Protein AF-A0A956TH37-F1 (afdb_monomer_lite)

Foldseek 3Di:
DPDPDWDWDWDWDWAVDQQTATPWIWIGTDQWTFIWGFDADSNRHGAKIKTQWITHHPFWTAIKIWGDPDPPADIAIETQDTGGDVVPDDDDPDDDDDPPANQDPVQPDDPPQQDDDDWLLSQLSRVLSVFAPPFCVPHVVVQCVLVVNDDDQRFQSSLQVSSCVRPHFPQHRDRDLVSLVVSQVVDPPFWDFLVNCQVPVSVDHFNWWWWFDDDNDIGIFTWHAADPVQKTKTFTDPPVRGTHIDIGHSPDPRTGTTGDTDTPD

Structure (mmCIF, N/CA/C/O backbone):
data_AF-A0A956TH37-F1
#
_entry.id   AF-A0A956TH37-F1
#
loop_
_atom_site.group_PDB
_atom_site.id
_atom_site.type_symbol
_atom_site.label_atom_id
_atom_site.label_alt_id
_atom_site.label_comp_id
_atom_site.label_asym_id
_atom_site.label_entity_id
_atom_site.label_seq_id
_atom_site.pdbx_PDB_ins_code
_atom_site.Cartn_x
_atom_site.Cartn_y
_atom_site.Cartn_z
_atom_site.occupancy
_atom_site.B_iso_or_equiv
_atom_site.auth_seq_id
_atom_site.auth_comp_id
_atom_site.auth_asym_id
_atom_site.auth_atom_id
_atom_site.pdbx_PDB_model_num
ATOM 1 N N . SER A 1 1 ? -30.864 4.662 -3.143 1.00 39.25 1 SER A N 1
ATOM 2 C CA . SER A 1 1 ? -31.678 4.817 -1.919 1.00 39.25 1 SER A CA 1
ATOM 3 C C . SER A 1 1 ? -32.192 3.446 -1.492 1.00 39.25 1 SER A C 1
ATOM 5 O O . SER A 1 1 ? -32.516 2.647 -2.359 1.00 39.25 1 SER A O 1
ATOM 7 N N . LYS A 1 2 ? -32.224 3.112 -0.193 1.00 40.00 2 LYS A N 1
ATOM 8 C CA . LYS A 1 2 ? -33.064 1.988 0.264 1.00 40.00 2 LYS A CA 1
ATOM 9 C C . LYS A 1 2 ? -34.485 2.538 0.365 1.00 40.00 2 LYS A C 1
ATOM 11 O O . LYS A 1 2 ? -34.664 3.582 0.988 1.00 40.00 2 LYS A O 1
ATOM 16 N N . SER A 1 3 ? -35.463 1.910 -0.280 1.00 40.44 3 SER A N 1
ATOM 17 C CA . SER A 1 3 ? -36.867 2.282 -0.088 1.00 40.44 3 SER A CA 1
ATOM 18 C C . SER A 1 3 ? -37.227 2.058 1.381 1.00 40.44 3 SER A C 1
ATOM 20 O O . SER A 1 3 ? -37.075 0.945 1.888 1.00 40.44 3 SER A O 1
ATOM 22 N N . ALA A 1 4 ? -37.665 3.105 2.076 1.00 43.09 4 ALA A N 1
ATOM 23 C CA . ALA A 1 4 ? -38.238 2.957 3.407 1.00 43.09 4 ALA A CA 1
ATOM 24 C C . ALA A 1 4 ? -39.502 2.077 3.320 1.00 43.09 4 ALA A C 1
ATOM 26 O O . ALA A 1 4 ? -40.284 2.235 2.385 1.00 43.09 4 ALA A O 1
ATOM 27 N N . GLY A 1 5 ? -39.685 1.151 4.270 1.00 56.91 5 GLY A N 1
ATOM 28 C CA . GLY A 1 5 ? -40.914 0.350 4.396 1.00 56.91 5 GLY A CA 1
ATOM 29 C C . GLY A 1 5 ? -40.828 -1.143 4.050 1.00 56.91 5 GLY A C 1
ATOM 30 O O . GLY A 1 5 ? -41.869 -1.782 3.957 1.00 56.91 5 GLY A O 1
ATOM 31 N N . GLN A 1 6 ? -39.641 -1.734 3.870 1.00 60.66 6 GLN A N 1
ATOM 32 C CA . GLN A 1 6 ? -39.540 -3.191 3.695 1.00 60.66 6 GLN A CA 1
ATOM 33 C C . GLN A 1 6 ? -39.506 -3.919 5.044 1.00 60.66 6 GLN A C 1
ATOM 35 O O . GLN A 1 6 ? -38.615 -3.689 5.862 1.00 60.66 6 GLN A O 1
ATOM 40 N N . SER A 1 7 ? -40.478 -4.807 5.262 1.00 69.31 7 SER A N 1
ATOM 41 C CA . SER A 1 7 ? -40.502 -5.729 6.397 1.00 69.31 7 SER A CA 1
ATOM 42 C C . SER A 1 7 ? -39.413 -6.793 6.248 1.00 69.31 7 SER A C 1
ATOM 44 O O . SER A 1 7 ? -39.111 -7.247 5.145 1.00 69.31 7 SER A O 1
ATOM 46 N N . GLY A 1 8 ? -38.832 -7.195 7.372 1.00 80.12 8 GLY A N 1
ATOM 47 C CA . GLY A 1 8 ? -37.825 -8.242 7.440 1.00 80.12 8 GLY A CA 1
ATOM 48 C C . GLY A 1 8 ? -37.910 -8.989 8.762 1.00 80.12 8 GLY A C 1
ATOM 49 O O . GLY A 1 8 ? -38.581 -8.544 9.697 1.00 80.12 8 GLY A O 1
ATOM 50 N N . ARG A 1 9 ? -37.234 -10.130 8.841 1.00 84.19 9 ARG A N 1
ATOM 51 C CA . ARG A 1 9 ? -37.100 -10.904 10.070 1.00 84.19 9 ARG A CA 1
ATOM 52 C C . ARG A 1 9 ? -35.859 -10.448 10.819 1.00 84.19 9 ARG A C 1
ATOM 54 O O . ARG A 1 9 ? -34.780 -10.352 10.244 1.00 84.19 9 ARG A O 1
ATOM 61 N N . PHE A 1 10 ? -36.022 -10.220 12.112 1.00 86.88 10 PHE A N 1
ATOM 62 C CA . PHE A 1 10 ? -34.927 -10.048 13.051 1.00 86.88 10 PHE A CA 1
ATOM 63 C C . PHE A 1 10 ? -35.161 -10.995 14.220 1.00 86.88 10 PHE A C 1
ATOM 65 O O . PHE A 1 10 ? -36.217 -10.942 14.851 1.00 86.88 10 PHE A O 1
ATOM 72 N N . ALA A 1 11 ? -34.209 -11.882 14.484 1.00 86.38 11 ALA A N 1
ATOM 73 C CA . ALA A 1 11 ? -34.280 -12.808 15.601 1.00 86.38 11 ALA A CA 1
ATOM 74 C C . ALA A 1 11 ? -32.970 -12.786 16.384 1.00 86.38 11 ALA A C 1
ATOM 76 O O . ALA A 1 11 ? -31.884 -12.796 15.808 1.00 86.38 11 ALA A O 1
ATOM 77 N N . ILE A 1 12 ? -33.092 -12.781 17.708 1.00 89.25 12 ILE A N 1
ATOM 78 C CA . ILE A 1 12 ? -31.977 -12.917 18.639 1.00 89.25 12 ILE A CA 1
ATOM 79 C C . ILE A 1 12 ? -32.300 -14.054 19.598 1.00 89.25 12 ILE A C 1
ATOM 81 O O . ILE A 1 12 ? -33.420 -14.163 20.100 1.00 89.25 12 ILE A O 1
ATOM 85 N N . ARG A 1 13 ? -31.289 -14.866 19.890 1.00 89.88 13 ARG A N 1
ATOM 86 C CA . ARG A 1 13 ? -31.272 -15.808 21.000 1.00 89.88 13 ARG A CA 1
ATOM 87 C C . ARG A 1 13 ? -30.064 -15.506 21.874 1.00 89.88 13 ARG A C 1
ATOM 89 O O . ARG A 1 13 ? -28.971 -15.273 21.364 1.00 89.88 13 ARG A O 1
ATOM 96 N N . GLY A 1 14 ? -30.273 -15.537 23.180 1.00 91.00 14 GLY A N 1
ATOM 97 C CA . GLY A 1 14 ? -29.220 -15.281 24.143 1.00 91.00 14 GLY A CA 1
ATOM 98 C C . GLY A 1 14 ? -29.708 -15.399 25.577 1.00 91.00 14 GLY A C 1
ATOM 99 O O . GLY A 1 14 ? -30.856 -15.779 25.834 1.00 91.00 14 GLY A O 1
ATOM 100 N N . ARG A 1 15 ? -28.833 -15.027 26.506 1.00 91.06 15 ARG A N 1
ATOM 101 C CA . ARG A 1 15 ? -29.080 -15.015 27.943 1.00 91.06 15 ARG A CA 1
ATOM 102 C C . ARG A 1 15 ? -28.992 -13.587 28.468 1.00 91.06 15 ARG A C 1
ATOM 104 O O . ARG A 1 15 ? -28.036 -12.862 28.206 1.00 91.06 15 ARG A O 1
ATOM 111 N N . LEU A 1 16 ? -29.999 -13.187 29.239 1.00 88.62 16 LEU A N 1
ATOM 112 C CA . LEU A 1 16 ? -30.002 -11.883 29.898 1.00 88.62 16 LEU A CA 1
ATOM 113 C C . LEU A 1 16 ? -28.908 -11.827 30.978 1.00 88.62 16 LEU A C 1
ATOM 115 O O . LEU A 1 16 ? -28.691 -12.796 31.709 1.00 88.62 16 LEU A O 1
ATOM 119 N N . GLY A 1 17 ? -28.226 -10.685 31.069 1.00 89.19 17 GLY A N 1
ATOM 120 C CA . GLY A 1 17 ? -27.094 -10.450 31.964 1.00 89.19 17 GLY A CA 1
ATOM 121 C C . GLY A 1 17 ? -26.549 -9.025 31.829 1.00 89.19 17 GLY A C 1
ATOM 122 O O . GLY A 1 17 ? -27.122 -8.206 31.108 1.00 89.19 17 GLY A O 1
ATOM 123 N N . GLN A 1 18 ? -25.442 -8.733 32.517 1.00 86.94 18 GLN A N 1
ATOM 124 C CA . GLN A 1 18 ? -24.688 -7.482 32.376 1.00 86.94 18 GLN A CA 1
ATOM 125 C C . GLN A 1 18 ? -23.204 -7.795 32.094 1.00 86.94 18 GLN A C 1
ATOM 127 O O . GLN A 1 18 ? -22.462 -8.043 33.046 1.00 86.94 18 GLN A O 1
ATOM 132 N N . PRO A 1 19 ? -22.771 -7.821 30.815 1.00 82.44 19 PRO A N 1
ATOM 133 C CA . PRO A 1 19 ? -23.579 -7.663 29.597 1.00 82.44 19 PRO A CA 1
ATOM 134 C C . PRO A 1 19 ? -24.443 -8.901 29.284 1.00 82.44 19 PRO A C 1
ATOM 136 O O . PRO A 1 19 ? -24.255 -9.975 29.856 1.00 82.44 19 PRO A O 1
ATOM 139 N N . ALA A 1 20 ? -25.422 -8.744 28.387 1.00 84.94 20 ALA A N 1
ATOM 140 C CA . ALA A 1 20 ? -26.185 -9.875 27.861 1.00 84.94 20 ALA A CA 1
ATOM 141 C C . ALA A 1 20 ? -25.294 -10.748 26.964 1.00 84.94 20 ALA A C 1
ATOM 143 O O . ALA A 1 20 ? -24.470 -10.232 26.209 1.00 84.94 20 ALA A O 1
ATOM 144 N N . GLU A 1 21 ? -25.485 -12.061 27.014 1.00 84.44 21 GLU A N 1
ATOM 145 C CA . GLU A 1 21 ? -24.825 -12.997 26.103 1.00 84.44 21 GLU A CA 1
ATOM 146 C C . GLU A 1 21 ? -25.733 -13.243 24.904 1.00 84.44 21 GLU A C 1
ATOM 148 O O . GLU A 1 21 ? -26.914 -13.543 25.081 1.00 84.44 21 GLU A O 1
ATOM 153 N N . ILE A 1 22 ? -25.199 -13.114 23.689 1.00 84.94 22 ILE A N 1
ATOM 154 C CA . ILE A 1 22 ? -25.945 -13.337 22.449 1.00 84.94 22 ILE A CA 1
ATOM 155 C C . ILE A 1 22 ? -25.368 -14.561 21.739 1.00 84.94 22 ILE A C 1
ATOM 157 O O . ILE A 1 22 ? -24.306 -14.495 21.128 1.00 84.94 22 ILE A O 1
ATOM 161 N N . ASP A 1 23 ? -26.097 -15.675 21.792 1.00 82.44 23 ASP A N 1
ATOM 162 C CA . ASP A 1 23 ? -25.681 -16.934 21.165 1.00 82.44 23 ASP A CA 1
ATOM 163 C C . ASP A 1 23 ? -25.911 -16.922 19.651 1.00 82.44 23 ASP A C 1
ATOM 165 O O . ASP A 1 23 ? -25.209 -17.591 18.894 1.00 82.44 23 ASP A O 1
ATOM 169 N N . ARG A 1 24 ? -26.965 -16.224 19.202 1.00 85.94 24 ARG A N 1
ATOM 170 C CA . ARG A 1 24 ? -27.358 -16.194 17.792 1.00 85.94 24 ARG A CA 1
ATOM 171 C C . ARG A 1 24 ? -28.140 -14.939 17.442 1.00 85.94 24 ARG A C 1
ATOM 173 O O . ARG A 1 24 ? -29.078 -14.562 18.142 1.00 85.94 24 ARG A O 1
ATOM 180 N N . MET A 1 25 ? -27.808 -14.362 16.299 1.00 88.38 25 MET A N 1
ATOM 181 C CA . MET A 1 25 ? -28.532 -13.290 15.633 1.00 88.38 25 MET A CA 1
ATOM 182 C C . MET A 1 25 ? -28.832 -13.702 14.191 1.00 88.38 25 MET A C 1
ATOM 184 O O . MET A 1 25 ? -27.963 -14.227 13.494 1.00 88.38 25 MET A O 1
ATOM 188 N N . GLU A 1 26 ? -30.053 -13.430 13.741 1.00 88.69 26 GLU A N 1
ATOM 189 C CA . GLU A 1 26 ? -30.498 -13.635 12.365 1.00 88.69 26 GLU A CA 1
ATOM 190 C C . GLU A 1 26 ? -31.201 -12.384 11.849 1.00 88.69 26 GLU A C 1
ATOM 192 O O . GLU A 1 26 ? -32.058 -11.814 12.532 1.00 88.69 26 GLU A O 1
ATOM 197 N N . ILE A 1 27 ? -30.853 -11.972 10.632 1.00 88.81 27 ILE A N 1
ATOM 198 C CA . ILE A 1 27 ? -31.487 -10.844 9.949 1.00 88.81 27 ILE A CA 1
ATOM 199 C C . ILE A 1 27 ? -31.803 -11.261 8.520 1.00 88.81 27 ILE A C 1
ATOM 201 O O . ILE A 1 27 ? -30.907 -11.676 7.790 1.00 88.81 27 ILE A O 1
ATOM 205 N N . GLU A 1 28 ? -33.054 -11.097 8.105 1.00 85.69 28 GLU A N 1
ATOM 206 C CA . GLU A 1 28 ? -33.497 -11.297 6.726 1.00 85.69 28 GLU A CA 1
ATOM 207 C C . GLU A 1 28 ? -34.312 -10.088 6.276 1.00 85.69 28 GLU A C 1
ATOM 209 O O . GLU A 1 28 ? -35.422 -9.866 6.752 1.00 85.69 28 GLU A O 1
ATOM 214 N N . VAL A 1 29 ? -33.768 -9.268 5.381 1.00 81.88 29 VAL A N 1
ATOM 215 C CA . VAL A 1 29 ? -34.430 -8.045 4.909 1.00 81.88 29 VAL A CA 1
ATOM 216 C C . VAL A 1 29 ? -33.887 -7.634 3.550 1.00 81.88 29 VAL A C 1
ATOM 218 O O . VAL A 1 29 ? -32.679 -7.613 3.357 1.00 81.88 29 VAL A O 1
ATOM 221 N N . ALA A 1 30 ? -34.749 -7.242 2.610 1.00 78.06 30 ALA A N 1
ATOM 222 C CA . ALA A 1 30 ? -34.319 -6.575 1.373 1.00 78.06 30 ALA A CA 1
ATOM 223 C C . ALA A 1 30 ? -33.187 -7.303 0.602 1.00 78.06 30 ALA A C 1
ATOM 225 O O . ALA A 1 30 ? -32.239 -6.673 0.130 1.00 78.06 30 ALA A O 1
ATOM 226 N N . GLY A 1 31 ? -33.244 -8.638 0.525 1.00 76.25 31 GLY A N 1
ATOM 227 C CA . GLY A 1 31 ? -32.209 -9.466 -0.109 1.00 76.25 31 GLY A CA 1
ATOM 228 C C . GLY A 1 31 ? -30.952 -9.712 0.737 1.00 76.25 31 GLY A C 1
ATOM 229 O O . GLY A 1 31 ? -30.093 -10.471 0.305 1.00 76.25 31 GLY A O 1
ATOM 230 N N . LEU A 1 32 ? -30.832 -9.116 1.925 1.00 84.00 32 LEU A N 1
ATOM 231 C CA . LEU A 1 32 ? -29.847 -9.476 2.945 1.00 84.00 32 LEU A CA 1
ATOM 232 C C . LEU A 1 32 ? -30.371 -10.662 3.761 1.00 84.00 32 LEU A C 1
ATOM 234 O O . LEU A 1 32 ? -31.488 -10.603 4.268 1.00 84.00 32 LEU A O 1
ATOM 238 N N . SER A 1 33 ? -29.554 -11.693 3.935 1.00 86.69 33 SER A N 1
ATOM 239 C CA . SER A 1 33 ? -29.762 -12.775 4.900 1.00 86.69 33 SER A CA 1
ATOM 240 C C . SER A 1 33 ? -28.445 -13.025 5.628 1.00 86.69 33 SER A C 1
ATOM 242 O O . SER A 1 33 ? -27.438 -13.318 4.987 1.00 86.69 33 SER A O 1
ATOM 244 N N . VAL A 1 34 ? -28.418 -12.863 6.949 1.00 90.94 34 VAL A N 1
ATOM 245 C CA . VAL A 1 34 ? -27.229 -13.109 7.779 1.00 90.94 34 VAL A CA 1
ATOM 246 C C . VAL A 1 34 ? -27.594 -13.927 9.007 1.00 90.94 34 VAL A C 1
ATOM 248 O O . VAL A 1 34 ? -28.654 -13.719 9.599 1.00 90.94 34 VAL A O 1
ATOM 251 N N . ALA A 1 35 ? -26.700 -14.828 9.405 1.00 87.75 35 ALA A N 1
ATOM 252 C CA . ALA A 1 35 ? -26.817 -15.602 10.634 1.00 87.75 35 ALA A CA 1
ATOM 253 C C . ALA A 1 35 ? -25.445 -15.759 11.297 1.00 87.75 35 ALA A C 1
ATOM 255 O O . ALA A 1 35 ? -24.456 -16.079 10.627 1.00 87.75 35 ALA A O 1
ATOM 256 N N . GLY A 1 36 ? -25.378 -15.504 12.603 1.00 88.31 36 GLY A N 1
ATOM 257 C CA . GLY A 1 36 ? -24.103 -15.434 13.309 1.00 88.31 36 GLY A CA 1
ATOM 258 C C . GLY A 1 36 ? -24.204 -15.179 14.804 1.00 88.31 36 GLY A C 1
ATOM 259 O O . GLY A 1 36 ? -25.301 -15.100 15.354 1.00 88.31 36 GLY A O 1
ATOM 260 N N . ASP A 1 37 ? -23.048 -15.041 15.438 1.00 85.38 37 ASP A N 1
ATOM 261 C CA . ASP A 1 37 ? -22.880 -14.660 16.840 1.00 85.38 37 ASP A CA 1
ATOM 262 C C . ASP A 1 37 ? -22.496 -13.179 16.980 1.00 85.38 37 ASP A C 1
ATOM 264 O O . ASP A 1 37 ? -22.007 -12.545 16.038 1.00 85.38 37 ASP A O 1
ATOM 268 N N . LEU A 1 38 ? -22.762 -12.612 18.158 1.00 89.56 38 LEU A N 1
ATOM 269 C CA . LEU A 1 38 ? -22.466 -11.221 18.487 1.00 89.56 38 LEU A CA 1
ATOM 270 C C . LEU A 1 38 ? -21.898 -11.129 19.902 1.00 89.56 38 LEU A C 1
ATOM 272 O O . LEU A 1 38 ? -22.425 -11.724 20.837 1.00 89.56 38 LEU A O 1
ATOM 276 N N . VAL A 1 39 ? -20.853 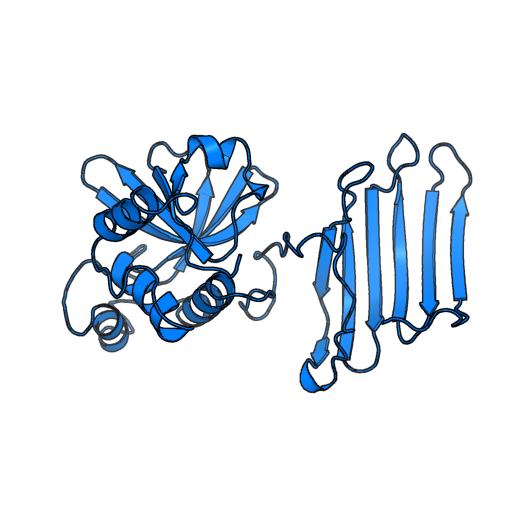-10.324 20.058 1.00 85.19 39 VAL A N 1
ATOM 277 C CA . VAL A 1 39 ? -20.188 -10.061 21.331 1.00 85.19 39 VAL A CA 1
ATOM 278 C C . VAL A 1 39 ? -20.430 -8.613 21.739 1.00 85.19 39 VAL A C 1
ATOM 280 O O . VAL A 1 39 ? -20.347 -7.683 20.926 1.00 85.19 39 VAL A O 1
ATOM 283 N N . LEU A 1 40 ? -20.740 -8.434 23.021 1.00 85.00 40 LEU A N 1
ATOM 284 C CA . LEU A 1 40 ? -20.865 -7.132 23.658 1.00 85.00 40 LEU A CA 1
ATOM 285 C C . LEU A 1 40 ? -19.650 -6.860 24.549 1.00 85.00 40 LEU A C 1
ATOM 287 O O . LEU A 1 40 ? -19.083 -7.775 25.144 1.00 85.00 40 LEU A O 1
ATOM 291 N N . THR A 1 41 ? -19.277 -5.589 24.678 1.00 85.50 41 THR A N 1
ATOM 292 C CA . THR A 1 41 ? -18.295 -5.138 25.665 1.00 85.50 41 THR A CA 1
ATOM 293 C C . THR A 1 41 ? -18.859 -5.287 27.079 1.00 85.50 41 THR A C 1
ATOM 295 O O . THR A 1 41 ? -20.071 -5.413 27.266 1.00 85.50 41 THR A O 1
ATOM 298 N N . ALA A 1 42 ? -17.993 -5.204 28.095 1.00 80.69 42 ALA A N 1
ATOM 299 C CA . ALA A 1 42 ? -18.408 -5.235 29.502 1.00 80.69 42 ALA A CA 1
ATOM 300 C C . ALA A 1 42 ? -19.485 -4.180 29.836 1.00 80.69 42 ALA A C 1
ATOM 302 O O . ALA A 1 42 ? -20.395 -4.449 30.614 1.00 80.69 42 ALA A O 1
ATOM 303 N N . ASP A 1 43 ? -19.434 -3.021 29.171 1.00 85.06 43 ASP A N 1
ATOM 304 C CA . ASP A 1 43 ? -20.397 -1.924 29.335 1.00 85.06 43 ASP A CA 1
ATOM 305 C C . ASP A 1 43 ? -21.680 -2.098 28.490 1.00 85.06 43 ASP A C 1
ATOM 307 O O . ASP A 1 43 ? -22.479 -1.168 28.360 1.00 85.06 43 ASP A O 1
ATOM 311 N N . GLY A 1 44 ? -21.869 -3.258 27.851 1.00 83.88 44 GLY A N 1
ATOM 312 C CA . GLY A 1 44 ? -23.008 -3.555 26.975 1.00 83.88 44 GLY A CA 1
ATOM 313 C C . GLY A 1 44 ? -22.938 -2.901 25.589 1.00 83.88 44 GLY A C 1
ATOM 314 O O . GLY A 1 44 ? -23.935 -2.879 24.867 1.00 83.88 44 GLY A O 1
ATOM 315 N N . GLY A 1 45 ? -21.785 -2.347 25.206 1.00 86.44 45 GLY A N 1
ATOM 316 C CA . GLY A 1 45 ? -21.550 -1.810 23.865 1.00 86.44 45 GLY A CA 1
ATOM 317 C C . GLY A 1 45 ? -21.326 -2.915 22.832 1.00 86.44 45 GLY A C 1
ATOM 318 O O . GLY A 1 45 ? -21.020 -4.043 23.183 1.00 86.44 45 GLY A O 1
ATOM 319 N N . PHE A 1 46 ? -21.448 -2.600 21.543 1.00 84.50 46 PHE A N 1
ATOM 320 C CA . PHE A 1 46 ? -21.105 -3.547 20.478 1.00 84.50 46 PHE A CA 1
ATOM 321 C C . PHE A 1 46 ? -19.584 -3.741 20.387 1.00 84.50 46 PHE A C 1
ATOM 323 O O . PHE A 1 46 ? -18.866 -2.763 20.155 1.00 84.50 46 PHE A O 1
ATOM 330 N N . ASP A 1 47 ? -19.113 -4.981 20.540 1.00 81.75 47 ASP A N 1
ATOM 331 C CA . ASP A 1 47 ? -17.699 -5.346 20.383 1.00 81.75 47 ASP A CA 1
ATOM 332 C C . ASP A 1 47 ? -17.431 -5.971 19.009 1.00 81.75 47 ASP A C 1
ATOM 334 O O . ASP A 1 47 ? -16.551 -5.534 18.271 1.00 81.75 47 ASP A O 1
ATOM 338 N N . GLY A 1 48 ? -18.253 -6.933 18.594 1.00 86.00 48 GLY A N 1
ATOM 339 C CA . GLY A 1 48 ? -18.120 -7.546 17.278 1.00 86.00 48 GLY A CA 1
ATOM 340 C C . GLY A 1 48 ? -19.242 -8.518 16.947 1.00 86.00 48 GLY A C 1
ATOM 341 O O . GLY A 1 48 ? -20.036 -8.882 17.808 1.00 86.00 48 GLY A O 1
ATOM 342 N N . ALA A 1 49 ? -19.323 -8.933 15.688 1.00 87.06 49 ALA A N 1
ATOM 343 C CA . ALA A 1 49 ? -20.219 -10.003 15.257 1.00 87.06 49 ALA A CA 1
ATOM 344 C C . ALA A 1 49 ? -19.580 -10.830 14.149 1.00 87.06 49 ALA A C 1
ATOM 346 O O . ALA A 1 49 ? -18.908 -10.280 13.275 1.00 87.06 49 ALA A O 1
ATOM 347 N N . ARG A 1 50 ? -19.822 -12.139 14.159 1.00 86.69 50 ARG A N 1
ATOM 348 C CA . ARG A 1 50 ? -19.322 -13.070 13.146 1.00 86.69 50 ARG A CA 1
ATOM 349 C C . ARG A 1 50 ? -20.486 -13.785 12.500 1.00 86.69 50 ARG A C 1
ATOM 351 O O . ARG A 1 50 ? -21.226 -14.518 13.141 1.00 86.69 50 ARG A O 1
ATOM 358 N N . PHE A 1 51 ? -20.624 -13.592 11.198 1.00 90.06 51 PHE A N 1
ATOM 359 C CA . PHE A 1 51 ? -21.654 -14.219 10.390 1.00 90.06 51 PHE A CA 1
ATOM 360 C C . PHE A 1 51 ? -21.025 -15.334 9.568 1.00 90.06 51 PHE A C 1
ATOM 362 O O . PHE A 1 51 ? -20.324 -15.083 8.587 1.00 90.06 51 PHE A O 1
ATOM 369 N N . GLY A 1 52 ? -21.290 -16.577 9.976 1.00 81.19 52 GLY A N 1
ATOM 370 C CA . GLY A 1 52 ? -20.864 -17.770 9.241 1.00 81.19 52 GLY A CA 1
ATOM 371 C C . GLY A 1 52 ? -21.603 -17.942 7.910 1.00 81.19 52 GLY A C 1
ATOM 372 O O . GLY A 1 52 ? -21.142 -18.667 7.030 1.00 81.19 52 GLY A O 1
ATOM 373 N N . THR A 1 53 ? -22.743 -17.272 7.744 1.00 82.00 53 THR A N 1
ATOM 374 C CA . THR A 1 53 ? -23.462 -17.175 6.473 1.00 82.00 53 THR A CA 1
ATOM 375 C C . THR A 1 53 ? -24.019 -15.770 6.321 1.00 82.00 53 THR A C 1
ATOM 377 O O . THR A 1 53 ? -24.768 -15.294 7.174 1.00 82.00 53 THR A O 1
ATOM 380 N N . ALA A 1 54 ? -23.647 -15.118 5.227 1.00 90.88 54 ALA A N 1
ATOM 381 C CA . ALA A 1 54 ? -24.086 -13.794 4.842 1.00 90.88 54 ALA A CA 1
ATOM 382 C C . ALA A 1 54 ? -24.350 -13.772 3.335 1.00 90.88 54 ALA A C 1
ATOM 384 O O . ALA A 1 54 ? -23.451 -14.006 2.531 1.00 90.88 54 ALA A O 1
ATOM 385 N N . ARG A 1 55 ? -25.589 -13.481 2.952 1.00 87.94 55 ARG A N 1
ATOM 386 C CA . ARG A 1 55 ? -26.040 -13.371 1.567 1.00 87.94 55 ARG A CA 1
ATOM 387 C C . ARG A 1 55 ? -26.611 -11.991 1.324 1.00 87.94 55 ARG A C 1
ATOM 389 O O . ARG A 1 55 ? -27.344 -11.479 2.166 1.00 87.94 55 ARG A O 1
ATOM 396 N N . LEU A 1 56 ? -26.284 -11.395 0.185 1.00 84.69 56 LEU A N 1
ATOM 397 C CA . LEU A 1 56 ? -26.840 -10.113 -0.230 1.00 84.69 56 LEU A CA 1
ATOM 398 C C . LEU A 1 56 ? -27.187 -10.161 -1.718 1.00 84.69 56 LEU A C 1
ATOM 400 O O . LEU A 1 56 ? -26.309 -10.103 -2.579 1.00 84.69 56 LEU A O 1
ATOM 404 N N . GLY A 1 57 ? -28.484 -10.266 -2.002 1.00 84.25 57 GLY A N 1
ATOM 405 C CA . GLY A 1 57 ? -29.010 -10.503 -3.344 1.00 84.25 57 GLY A CA 1
ATOM 406 C C . GLY A 1 57 ? -28.346 -11.711 -4.010 1.00 84.25 57 GLY A C 1
ATOM 407 O O . GLY A 1 57 ? -27.960 -12.668 -3.344 1.00 84.25 57 GLY A O 1
ATOM 408 N N . ASP A 1 58 ? -28.150 -11.619 -5.324 1.00 80.25 58 ASP A N 1
ATOM 409 C CA . ASP A 1 58 ? -27.505 -12.673 -6.121 1.00 80.25 58 ASP A CA 1
ATOM 410 C C . ASP A 1 58 ? -25.995 -12.454 -6.314 1.00 80.25 58 ASP A C 1
ATOM 412 O O . ASP A 1 58 ? -25.369 -13.114 -7.145 1.00 80.25 58 ASP A O 1
ATOM 416 N N . TRP A 1 59 ? -25.410 -11.469 -5.628 1.00 79.44 59 TRP A N 1
ATOM 417 C CA . TRP A 1 59 ? -24.043 -11.025 -5.907 1.00 79.44 59 TRP A CA 1
ATOM 418 C C . TRP A 1 59 ? -23.061 -11.308 -4.779 1.00 79.44 59 TRP A C 1
ATOM 420 O O . TRP A 1 59 ? -21.860 -11.239 -5.023 1.00 79.44 59 TRP A O 1
ATOM 430 N N . PHE A 1 60 ? -23.531 -11.647 -3.579 1.00 84.88 60 PHE A N 1
ATOM 431 C CA . PHE A 1 60 ? -22.676 -11.967 -2.443 1.00 84.88 60 PHE A CA 1
ATOM 432 C C . PHE A 1 60 ? -23.233 -13.151 -1.649 1.00 84.88 60 PHE A C 1
ATOM 434 O O . PHE A 1 60 ? -24.395 -13.131 -1.248 1.00 84.88 60 PHE A O 1
ATOM 441 N N . ASP A 1 61 ? -22.386 -14.150 -1.404 1.00 87.38 61 ASP A N 1
ATOM 442 C CA . ASP A 1 61 ? -22.641 -15.284 -0.507 1.00 87.38 61 ASP A CA 1
ATOM 443 C C . ASP A 1 61 ? -21.325 -15.640 0.197 1.00 87.38 61 ASP A C 1
ATOM 445 O O . ASP A 1 61 ? -20.368 -16.061 -0.459 1.00 87.38 61 ASP A O 1
ATOM 449 N N . GLY A 1 62 ? -21.228 -15.417 1.506 1.00 86.56 62 GLY A N 1
ATOM 450 C CA . GLY A 1 62 ? -19.966 -15.551 2.220 1.00 86.56 62 GLY A CA 1
ATOM 451 C C . GLY A 1 62 ? -20.040 -15.414 3.732 1.00 86.56 62 GLY A C 1
ATOM 452 O O . GLY A 1 62 ? -21.086 -15.573 4.351 1.00 86.56 62 GLY A O 1
ATOM 453 N N . GLN A 1 63 ? -18.884 -15.133 4.319 1.00 86.69 63 GLN A N 1
ATOM 454 C CA . GLN A 1 63 ? -18.666 -14.949 5.748 1.00 86.69 63 GLN A CA 1
ATOM 455 C C . GLN A 1 63 ? -18.239 -13.506 6.008 1.00 86.69 63 GLN A C 1
ATOM 457 O O . GLN A 1 63 ? -17.410 -12.951 5.277 1.00 86.69 63 GLN A O 1
ATOM 462 N N . VAL A 1 64 ? -18.820 -12.890 7.034 1.00 86.94 64 VAL A N 1
ATOM 463 C CA . VAL A 1 64 ? -18.610 -11.474 7.364 1.00 86.94 64 VAL A CA 1
ATOM 464 C C . VAL A 1 64 ? -18.303 -11.333 8.844 1.00 86.94 64 VAL A C 1
ATOM 466 O O . VAL A 1 64 ? -18.962 -11.942 9.680 1.00 86.94 64 VAL A O 1
ATOM 469 N N . GLU A 1 65 ? -17.340 -10.481 9.168 1.00 83.19 65 GLU A N 1
ATOM 470 C CA . GLU A 1 65 ? -17.075 -10.027 10.526 1.00 83.19 65 GLU A CA 1
ATOM 471 C C . GLU A 1 65 ? -17.365 -8.527 10.631 1.00 83.19 65 GLU A C 1
ATOM 473 O O . GLU A 1 65 ? -16.963 -7.729 9.781 1.00 83.19 65 GLU A O 1
ATOM 478 N N . LEU A 1 66 ? -18.076 -8.138 11.681 1.00 84.38 66 LEU A N 1
ATOM 479 C CA . LEU A 1 66 ? -18.260 -6.753 12.079 1.00 84.38 66 LEU A CA 1
ATOM 480 C C . LEU A 1 66 ? -17.418 -6.481 13.318 1.00 84.38 66 LEU A C 1
ATOM 482 O O . LEU A 1 66 ? -17.405 -7.282 14.248 1.00 84.38 66 LEU A O 1
ATOM 486 N N . ILE A 1 67 ? -16.743 -5.336 13.334 1.00 82.88 67 ILE A N 1
ATOM 487 C CA . ILE A 1 67 ? -15.800 -4.966 14.391 1.00 82.88 67 ILE A CA 1
ATOM 488 C C . ILE A 1 67 ? -16.249 -3.645 15.006 1.00 82.88 67 ILE A C 1
ATOM 490 O O . ILE A 1 67 ? -16.343 -2.621 14.318 1.00 82.88 67 ILE A O 1
ATOM 494 N N . GLY A 1 68 ? -16.514 -3.657 16.304 1.00 78.44 68 GLY A N 1
ATOM 495 C CA . GLY A 1 68 ? -16.768 -2.476 17.109 1.00 78.44 68 GLY A CA 1
ATOM 496 C C . GLY A 1 68 ? -15.535 -1.578 17.151 1.00 78.44 68 GLY A C 1
ATOM 497 O O . GLY A 1 68 ? -14.401 -2.032 17.282 1.00 78.44 68 GLY A O 1
ATOM 498 N N . ARG A 1 69 ? -15.745 -0.270 16.996 1.00 80.06 69 ARG A N 1
ATOM 499 C CA . ARG A 1 69 ? -14.672 0.743 17.029 1.00 80.06 69 ARG A CA 1
ATOM 500 C C . ARG A 1 69 ? -14.895 1.802 18.110 1.00 80.06 69 ARG A C 1
ATOM 502 O O . ARG A 1 69 ? -14.312 2.879 18.055 1.00 80.06 69 ARG A O 1
ATOM 509 N N . GLY A 1 70 ? -15.752 1.495 19.082 1.00 74.69 70 GLY A N 1
ATOM 510 C CA . GLY A 1 70 ? -16.192 2.431 20.114 1.00 74.69 70 GLY A CA 1
ATOM 511 C C . GLY A 1 70 ? -17.411 3.267 19.706 1.00 74.69 70 GLY A C 1
ATOM 512 O O . GLY A 1 70 ? -17.848 3.276 18.554 1.00 74.69 70 GLY A O 1
ATOM 513 N N . LYS A 1 71 ? -17.996 3.961 20.689 1.00 79.38 71 LYS A N 1
ATOM 514 C CA . LYS A 1 71 ? -19.231 4.744 20.522 1.00 79.38 71 LYS A CA 1
ATOM 515 C C . LYS A 1 71 ? -19.088 5.812 19.433 1.00 79.38 71 LYS A C 1
ATOM 517 O O . LYS A 1 71 ? -18.107 6.547 19.395 1.00 79.38 71 LYS A O 1
ATOM 522 N N . GLY A 1 72 ? -20.104 5.916 18.576 1.00 75.31 72 GLY A N 1
ATOM 523 C CA . GLY A 1 72 ? -20.183 6.931 17.520 1.00 75.31 72 GLY A CA 1
ATOM 524 C C . GLY A 1 72 ? -19.262 6.693 16.321 1.00 75.31 72 GLY A C 1
ATOM 525 O O . GLY A 1 72 ? -19.326 7.454 15.360 1.00 75.31 72 GLY A O 1
ATOM 526 N N . GLN A 1 73 ? -18.436 5.643 16.342 1.00 73.56 73 GLN A N 1
ATOM 527 C CA . GLN A 1 73 ? -17.593 5.277 15.211 1.00 73.56 73 GLN A CA 1
ATOM 528 C C . GLN A 1 73 ? -18.322 4.283 14.297 1.00 73.56 73 GLN A C 1
ATOM 530 O O . GLN A 1 73 ? -18.953 3.347 14.794 1.00 73.56 73 GLN A O 1
ATOM 535 N N . PRO A 1 74 ? -18.225 4.434 12.963 1.00 68.56 74 PRO A N 1
ATOM 536 C CA . PRO A 1 74 ? -18.705 3.419 12.034 1.00 68.56 74 PRO A CA 1
ATOM 537 C C . PRO A 1 74 ? -18.040 2.072 12.321 1.00 68.56 74 PRO A C 1
ATOM 539 O O . PRO A 1 74 ? -16.818 2.007 12.493 1.00 68.56 74 PRO A O 1
ATOM 542 N N . VAL A 1 75 ? -18.828 0.997 12.340 1.00 74.50 75 VAL A N 1
ATOM 543 C CA . VAL A 1 75 ? -18.297 -0.358 12.527 1.00 74.50 75 VAL A CA 1
ATOM 544 C C . VAL A 1 75 ? -17.315 -0.714 11.411 1.00 74.50 75 VAL A C 1
ATOM 546 O O . VAL A 1 75 ? -17.471 -0.314 10.255 1.00 74.50 75 VAL A O 1
ATOM 549 N N . GLY A 1 76 ? -16.278 -1.472 11.753 1.00 69.56 76 GLY A N 1
ATOM 550 C CA . GLY A 1 76 ? -15.467 -2.155 10.756 1.00 69.56 76 GLY A CA 1
ATOM 551 C C . GLY A 1 76 ? -16.268 -3.284 10.120 1.00 69.56 76 GLY A C 1
ATOM 552 O O . GLY A 1 76 ? -17.018 -3.962 10.812 1.00 69.56 76 GLY A O 1
ATOM 553 N N . VAL A 1 77 ? -16.093 -3.485 8.816 1.00 81.62 77 VAL A N 1
ATOM 554 C CA . VAL A 1 77 ? -16.673 -4.612 8.079 1.00 81.62 77 VAL A CA 1
ATOM 555 C C . VAL A 1 77 ? -15.528 -5.373 7.426 1.00 81.62 77 VAL A C 1
ATOM 557 O O . VAL A 1 77 ? -14.754 -4.784 6.670 1.00 81.62 77 VAL A O 1
ATOM 560 N N . GLY A 1 78 ? -15.418 -6.661 7.727 1.00 74.00 78 GLY A N 1
ATOM 561 C CA . GLY A 1 78 ? -14.491 -7.599 7.110 1.00 74.00 78 GLY A CA 1
ATOM 562 C C . GLY A 1 78 ? -15.256 -8.703 6.389 1.00 74.00 78 GLY A C 1
ATOM 563 O O . GLY A 1 78 ? -16.235 -9.223 6.909 1.00 74.00 78 GLY A O 1
ATOM 564 N N . VAL A 1 79 ? -14.811 -9.072 5.191 1.00 82.94 79 VAL A N 1
ATOM 565 C CA . VAL A 1 79 ? -15.292 -10.271 4.490 1.00 82.94 79 VAL A CA 1
ATOM 566 C C . VAL A 1 79 ? -14.210 -11.329 4.635 1.00 82.94 79 VAL A C 1
ATOM 568 O O . VAL A 1 79 ? -13.090 -11.124 4.168 1.00 82.94 79 VAL A O 1
ATOM 571 N N . THR A 1 80 ? -14.524 -12.427 5.315 1.00 76.44 80 THR A N 1
ATOM 572 C CA . THR A 1 80 ? -13.548 -13.462 5.693 1.00 76.44 80 THR A CA 1
ATOM 573 C C . THR A 1 80 ? -13.559 -14.667 4.752 1.00 76.44 80 THR A C 1
ATOM 575 O O . THR A 1 80 ? -12.599 -15.432 4.728 1.00 76.44 80 THR A O 1
ATOM 578 N N . GLY A 1 81 ? -14.591 -14.807 3.916 1.00 71.25 81 GLY A N 1
ATOM 579 C CA . GLY A 1 81 ? -14.686 -15.852 2.897 1.00 71.25 81 GLY A CA 1
ATOM 580 C C . GLY A 1 81 ? -15.955 -15.724 2.056 1.00 71.25 81 GLY A C 1
ATOM 581 O O . GLY A 1 81 ? -16.850 -14.961 2.410 1.00 71.25 81 GLY A O 1
ATOM 582 N N . GLY A 1 82 ? -16.045 -16.456 0.942 1.00 82.56 82 GLY A N 1
ATOM 583 C CA . GLY A 1 82 ? -17.253 -16.513 0.107 1.00 82.56 82 GLY A CA 1
ATOM 584 C C . GLY A 1 82 ? -17.045 -16.216 -1.377 1.00 82.56 82 GLY A C 1
ATOM 585 O O . GLY A 1 82 ? -15.930 -16.253 -1.898 1.00 82.56 82 GLY A O 1
ATOM 586 N N . ARG A 1 83 ? -18.154 -15.942 -2.065 1.00 78.25 83 ARG A N 1
ATOM 587 C CA . ARG A 1 83 ? -18.256 -15.639 -3.495 1.00 78.25 83 ARG A CA 1
ATOM 588 C C . ARG A 1 83 ? -18.847 -14.252 -3.714 1.00 78.25 83 ARG A C 1
ATOM 590 O O . ARG A 1 83 ? -19.748 -13.822 -2.997 1.00 78.25 83 ARG A O 1
ATOM 597 N N . LEU A 1 84 ? -18.342 -13.592 -4.753 1.00 80.25 84 LEU A N 1
ATOM 598 C CA . LEU A 1 84 ? -18.736 -12.248 -5.149 1.00 80.25 84 LEU A CA 1
ATOM 599 C C . LEU A 1 84 ? -18.914 -12.177 -6.672 1.00 80.25 84 LEU A C 1
ATOM 601 O O . LEU A 1 84 ? -17.943 -12.363 -7.405 1.00 80.25 84 LEU A O 1
ATOM 605 N N . ASP A 1 85 ? -20.121 -11.881 -7.152 1.00 74.19 85 ASP A N 1
ATOM 606 C CA . ASP A 1 85 ? -20.400 -11.609 -8.570 1.00 74.19 85 ASP A CA 1
ATOM 607 C C . ASP A 1 85 ? -20.757 -10.134 -8.772 1.00 74.19 85 ASP A C 1
ATOM 609 O O . ASP A 1 85 ? -21.918 -9.729 -8.805 1.00 74.19 85 ASP A O 1
ATOM 613 N N . LEU A 1 86 ? -19.721 -9.311 -8.934 1.00 75.88 86 LEU A N 1
ATOM 614 C CA . LEU A 1 86 ? -19.844 -7.857 -9.055 1.00 75.88 86 LEU A CA 1
ATOM 615 C C . LEU A 1 86 ? -20.680 -7.392 -10.253 1.00 75.88 86 LEU A C 1
ATOM 617 O O . LEU A 1 86 ? -21.179 -6.272 -10.243 1.00 75.88 86 LEU A O 1
ATOM 621 N N . ARG A 1 87 ? -20.874 -8.239 -11.270 1.00 67.00 87 ARG A N 1
ATOM 622 C CA . ARG A 1 87 ? -21.714 -7.906 -12.433 1.00 67.00 87 ARG A CA 1
ATOM 623 C C . ARG A 1 87 ? -23.191 -7.817 -12.061 1.00 67.00 87 ARG A C 1
ATOM 625 O O . ARG A 1 87 ? -23.954 -7.143 -12.740 1.00 67.00 87 ARG A O 1
ATOM 632 N N . ARG A 1 88 ? -23.585 -8.517 -10.995 1.00 65.38 88 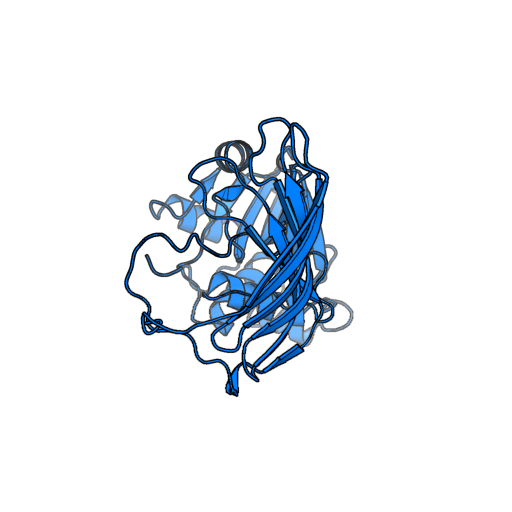ARG A N 1
ATOM 633 C CA . ARG A 1 88 ? -24.950 -8.543 -10.456 1.00 65.38 88 ARG A CA 1
ATOM 634 C C . ARG A 1 88 ? -25.098 -7.634 -9.234 1.00 65.38 88 ARG A C 1
ATOM 636 O O . ARG A 1 88 ? -26.184 -7.547 -8.665 1.00 65.38 88 ARG A O 1
ATOM 643 N N . ALA A 1 89 ? -24.019 -6.966 -8.817 1.00 69.44 89 ALA A N 1
ATOM 644 C CA . ALA A 1 89 ? -24.033 -6.093 -7.658 1.00 69.44 89 ALA A CA 1
ATOM 645 C C . ALA A 1 89 ? -24.836 -4.828 -7.952 1.00 69.44 89 ALA A C 1
ATOM 647 O O . ALA A 1 89 ? -24.535 -4.066 -8.869 1.00 69.44 89 ALA A O 1
ATOM 648 N N . THR A 1 90 ? -25.853 -4.584 -7.131 1.00 58.41 90 THR A N 1
ATOM 649 C CA . THR A 1 90 ? -26.589 -3.321 -7.153 1.00 58.41 90 THR A CA 1
ATOM 650 C C . THR A 1 90 ? -26.015 -2.426 -6.066 1.00 58.41 90 THR A C 1
ATOM 652 O O . THR A 1 90 ? -26.382 -2.526 -4.894 1.00 58.41 90 THR A O 1
ATOM 655 N N . PHE A 1 91 ? -25.075 -1.559 -6.435 1.00 64.31 91 PHE A N 1
ATOM 656 C CA . PHE A 1 91 ? -24.571 -0.544 -5.517 1.00 64.31 91 PHE A CA 1
ATOM 657 C C . PHE A 1 91 ? -25.627 0.552 -5.383 1.00 64.31 91 PHE A C 1
ATOM 659 O O . PHE A 1 91 ? -25.953 1.246 -6.344 1.00 64.31 91 PHE A O 1
ATOM 666 N N . GLY A 1 92 ? -26.215 0.686 -4.195 1.00 49.59 92 GLY A N 1
ATOM 667 C CA . GLY A 1 92 ? -27.197 1.733 -3.950 1.00 49.59 92 GLY A CA 1
ATOM 668 C C . GLY A 1 92 ? -26.568 3.118 -4.121 1.00 49.59 92 GLY A C 1
ATOM 669 O O . GLY A 1 92 ? -25.590 3.438 -3.453 1.00 49.59 92 GLY A O 1
ATOM 670 N N . THR A 1 93 ? -27.171 3.971 -4.947 1.00 38.25 93 THR A N 1
ATOM 671 C CA . THR A 1 93 ? -26.902 5.415 -4.966 1.00 38.25 93 THR A CA 1
ATOM 672 C C . THR A 1 93 ? -27.461 6.027 -3.674 1.00 38.25 93 THR A C 1
ATOM 674 O O . THR A 1 93 ? -28.656 6.308 -3.550 1.00 38.25 93 THR A O 1
ATOM 677 N N . GLY A 1 94 ? -26.644 6.082 -2.623 1.00 36.31 94 GLY A N 1
ATOM 678 C CA . GLY A 1 94 ? -27.007 6.607 -1.303 1.00 36.31 94 GLY A CA 1
ATOM 679 C C . GLY A 1 94 ? -26.262 7.904 -1.019 1.00 36.31 94 GLY A C 1
ATOM 680 O O . GLY A 1 94 ? -25.037 7.907 -1.037 1.00 36.31 94 GLY A O 1
ATOM 681 N N . GLY A 1 95 ? -27.015 8.986 -0.796 1.00 33.53 95 GLY A N 1
ATOM 682 C CA . GLY A 1 95 ? -26.507 10.334 -0.541 1.00 33.53 95 GLY A CA 1
ATOM 683 C C . GLY A 1 95 ? -25.531 10.413 0.632 1.00 33.53 95 GLY A C 1
ATOM 684 O O . GLY A 1 95 ? -25.608 9.642 1.589 1.00 33.53 95 GLY A O 1
ATOM 685 N N . GLY A 1 96 ? -24.596 11.356 0.518 1.00 41.91 96 GLY A N 1
ATOM 686 C CA . GLY A 1 96 ? -23.523 11.573 1.474 1.00 41.91 96 GLY A CA 1
ATOM 687 C C . GLY A 1 96 ? -24.037 11.898 2.872 1.00 41.91 96 GLY A C 1
ATOM 688 O O . GLY A 1 96 ? -24.595 12.962 3.096 1.00 41.91 96 GLY A O 1
ATOM 689 N N . ASN A 1 97 ? -23.830 10.970 3.804 1.00 37.12 97 ASN A N 1
ATOM 690 C CA . ASN A 1 97 ? -23.254 11.238 5.122 1.00 37.12 97 ASN A CA 1
ATOM 691 C C . ASN A 1 97 ? -23.046 9.909 5.868 1.00 37.12 97 ASN A C 1
ATOM 693 O O . ASN A 1 97 ? -23.982 9.133 6.038 1.00 37.12 97 ASN A O 1
ATOM 697 N N . GLY A 1 98 ? -21.828 9.660 6.353 1.00 36.69 98 GLY A N 1
ATOM 698 C CA . GLY A 1 98 ? -21.597 8.738 7.477 1.00 36.69 98 GLY A CA 1
ATOM 699 C C . GLY A 1 98 ? -21.351 7.253 7.180 1.00 36.69 98 GLY A C 1
ATOM 700 O O . GLY A 1 98 ? -21.200 6.479 8.121 1.00 36.69 98 GLY A O 1
ATOM 701 N N . GLY A 1 99 ? -21.238 6.832 5.918 1.00 32.06 99 GLY A N 1
ATOM 702 C CA . GLY A 1 99 ? -20.668 5.524 5.577 1.00 32.06 99 GLY A CA 1
ATOM 703 C C . GLY A 1 99 ? -19.148 5.584 5.684 1.00 32.06 99 GLY A C 1
ATOM 704 O O . GLY A 1 99 ? -18.483 5.938 4.714 1.00 32.06 99 GLY A O 1
ATOM 705 N N . GLY A 1 100 ? -18.606 5.319 6.875 1.00 33.94 100 GLY A N 1
ATOM 706 C CA . GLY A 1 100 ? -17.163 5.331 7.107 1.00 33.94 100 GLY A CA 1
ATOM 707 C C . GLY A 1 100 ? -16.419 4.485 6.062 1.00 33.94 100 GLY A C 1
ATOM 708 O O . GLY A 1 100 ? -16.911 3.420 5.681 1.00 33.94 100 GLY A O 1
ATOM 709 N N . PRO A 1 101 ? -15.249 4.937 5.581 1.00 33.28 101 PRO A N 1
ATOM 710 C CA . PRO A 1 101 ? -14.507 4.236 4.545 1.00 33.28 101 PRO A CA 1
ATOM 711 C C . PRO A 1 101 ? -14.239 2.795 4.982 1.00 33.28 101 PRO A C 1
ATOM 713 O O . PRO A 1 101 ? -13.806 2.557 6.117 1.00 33.28 101 PRO A O 1
ATOM 716 N N . ILE A 1 102 ? -14.462 1.846 4.071 1.00 36.53 102 ILE A N 1
ATOM 717 C CA . ILE A 1 102 ? -14.040 0.447 4.203 1.00 36.53 102 ILE A CA 1
ATOM 718 C C . ILE A 1 102 ? -12.504 0.459 4.277 1.00 36.53 102 ILE A C 1
ATOM 720 O O . ILE A 1 102 ? -11.810 0.398 3.271 1.00 36.53 102 ILE A O 1
ATOM 724 N N . SER A 1 103 ? -11.969 0.701 5.474 1.00 36.41 103 SER A N 1
ATOM 725 C CA . SER A 1 103 ? -10.547 1.023 5.683 1.00 36.41 103 SER A CA 1
ATOM 726 C C . SER A 1 103 ? -9.744 -0.163 6.197 1.00 36.41 103 SER A C 1
ATOM 728 O O . SER A 1 103 ? -8.525 -0.082 6.243 1.00 36.41 103 SER A O 1
ATOM 730 N N . ASN A 1 104 ? -10.406 -1.264 6.562 1.00 33.53 104 ASN A N 1
ATOM 731 C CA . ASN A 1 104 ? -9.746 -2.437 7.123 1.00 33.53 104 ASN A CA 1
ATOM 732 C C . ASN A 1 104 ? -10.122 -3.680 6.320 1.00 33.53 104 ASN A C 1
ATOM 734 O O . ASN A 1 104 ? -10.795 -4.574 6.822 1.00 33.53 104 ASN A O 1
ATOM 738 N N . PHE A 1 105 ? -9.646 -3.758 5.082 1.00 36.53 105 PHE A N 1
ATOM 739 C CA . PHE A 1 105 ? -9.320 -5.072 4.550 1.00 36.53 105 PHE A CA 1
ATOM 740 C C . PHE A 1 105 ? -7.983 -5.455 5.176 1.00 36.53 105 PHE A C 1
ATOM 742 O O . PHE A 1 105 ? -6.946 -4.880 4.847 1.00 36.53 105 PHE A O 1
ATOM 749 N N . ASN A 1 106 ? -8.011 -6.378 6.137 1.00 39.12 106 ASN A N 1
ATOM 750 C CA . ASN A 1 106 ? -6.792 -7.023 6.596 1.00 39.12 106 ASN A CA 1
ATOM 751 C C . ASN A 1 106 ? -6.251 -7.829 5.404 1.00 39.12 106 ASN A C 1
ATOM 753 O O . ASN A 1 106 ? -6.761 -8.897 5.074 1.00 39.12 106 ASN A O 1
ATOM 757 N N . ALA A 1 107 ? -5.269 -7.263 4.700 1.00 41.78 107 ALA A N 1
ATOM 758 C CA . ALA A 1 107 ? -4.728 -7.764 3.435 1.00 41.78 107 ALA A CA 1
ATOM 759 C C . ALA A 1 107 ? -3.957 -9.094 3.559 1.00 41.78 107 ALA A C 1
ATOM 761 O O . ALA A 1 107 ? -3.310 -9.525 2.607 1.00 41.78 107 ALA A O 1
ATOM 762 N N . ALA A 1 108 ? -4.013 -9.742 4.722 1.00 37.16 108 ALA A N 1
ATOM 763 C CA . ALA A 1 108 ? -3.269 -10.954 5.020 1.00 37.16 108 ALA A CA 1
ATOM 764 C C . ALA A 1 108 ? -3.985 -12.261 4.623 1.00 37.16 108 ALA A C 1
ATOM 766 O O . ALA A 1 108 ? -3.356 -13.306 4.725 1.00 37.16 108 ALA A O 1
ATOM 767 N N . ASN A 1 109 ? -5.256 -12.254 4.182 1.00 35.22 109 ASN A N 1
ATOM 768 C CA . ASN A 1 109 ? -5.980 -13.519 3.948 1.00 35.22 109 ASN A CA 1
ATOM 769 C C . ASN A 1 109 ? -7.076 -13.487 2.860 1.00 35.22 109 ASN A C 1
ATOM 771 O O . ASN A 1 109 ? -8.155 -14.045 3.040 1.00 35.22 109 ASN A O 1
ATOM 775 N N . LEU A 1 110 ? -6.820 -12.865 1.702 1.00 37.84 110 LEU A N 1
ATOM 776 C CA . LEU A 1 110 ? -7.655 -13.121 0.518 1.00 37.84 110 LEU A CA 1
ATOM 777 C C . LEU A 1 110 ? -7.026 -14.253 -0.321 1.00 37.84 110 LEU A C 1
ATOM 779 O O . LEU A 1 110 ? -5.894 -14.080 -0.780 1.00 37.84 110 LEU A O 1
ATOM 783 N N . PRO A 1 111 ? -7.738 -15.377 -0.569 1.00 34.88 111 PRO A N 1
ATOM 784 C CA . PRO A 1 111 ? -7.177 -16.577 -1.204 1.00 34.88 111 PRO A CA 1
ATOM 785 C C . PRO A 1 111 ? -6.602 -16.375 -2.619 1.00 34.88 111 PRO A C 1
ATOM 787 O O . PRO A 1 111 ? -5.869 -17.232 -3.097 1.00 34.88 111 PRO A O 1
ATOM 790 N N . ASN A 1 112 ? -6.874 -15.235 -3.268 1.00 40.72 112 ASN A N 1
ATOM 791 C CA . ASN A 1 112 ? -6.428 -14.927 -4.634 1.00 40.72 112 ASN A CA 1
ATOM 792 C C . ASN A 1 112 ? -5.490 -13.707 -4.741 1.00 40.72 112 ASN A C 1
ATOM 794 O O . ASN A 1 112 ? -5.315 -13.169 -5.831 1.00 40.72 112 ASN A O 1
ATOM 798 N N . GLY A 1 113 ? -4.915 -13.216 -3.636 1.00 50.97 113 GLY A N 1
ATOM 799 C CA . GLY A 1 113 ? -3.882 -12.172 -3.689 1.00 50.97 113 GLY A CA 1
ATOM 800 C C . GLY A 1 113 ? -4.330 -10.804 -4.227 1.00 50.97 113 GLY A C 1
ATOM 801 O O . GLY A 1 113 ? -3.476 -9.993 -4.562 1.00 50.97 113 GLY A O 1
ATOM 802 N N . ARG A 1 114 ? -5.638 -10.527 -4.304 1.00 54.25 114 ARG A N 1
ATOM 803 C CA . ARG A 1 114 ? -6.207 -9.241 -4.741 1.00 54.25 114 ARG A CA 1
ATOM 804 C C . ARG A 1 114 ? -6.795 -8.504 -3.543 1.00 54.25 114 ARG A C 1
ATOM 806 O O . ARG A 1 114 ? -7.592 -9.086 -2.821 1.00 54.25 114 ARG A O 1
ATOM 813 N N . ILE A 1 115 ? -6.439 -7.240 -3.343 1.00 59.88 115 ILE A N 1
ATOM 814 C CA . ILE A 1 115 ? -7.017 -6.361 -2.324 1.00 59.88 115 ILE A CA 1
ATOM 815 C C . ILE A 1 115 ? -8.347 -5.797 -2.827 1.00 59.88 115 ILE A C 1
ATOM 817 O O . ILE A 1 115 ? -8.439 -5.257 -3.932 1.00 59.88 115 ILE A O 1
ATOM 821 N N . SER A 1 116 ? -9.384 -5.928 -2.000 1.00 48.97 116 SER A N 1
ATOM 822 C CA . SER A 1 116 ? -10.701 -5.338 -2.253 1.00 48.97 116 SER A CA 1
ATOM 823 C C . SER A 1 116 ? -10.700 -3.854 -1.876 1.00 48.97 116 SER A C 1
ATOM 825 O O . SER A 1 116 ? -10.132 -3.473 -0.858 1.00 48.97 116 SER A O 1
ATOM 827 N N . GLY A 1 117 ? -11.315 -3.008 -2.697 1.00 60.06 117 GLY A N 1
ATOM 828 C CA . GLY A 1 117 ? -11.346 -1.557 -2.507 1.00 60.06 117 GLY A CA 1
ATOM 829 C C . GLY A 1 117 ? -11.447 -0.821 -3.840 1.00 60.06 117 GLY A C 1
ATOM 830 O O . GLY A 1 117 ? -11.399 -1.442 -4.900 1.00 60.06 117 GLY A O 1
ATOM 831 N N . SER A 1 118 ? -11.595 0.500 -3.784 1.00 62.53 118 SER A N 1
ATOM 832 C CA . SER A 1 118 ? -11.644 1.373 -4.959 1.00 62.53 118 SER A CA 1
ATOM 833 C C . SER A 1 118 ? -10.622 2.493 -4.830 1.00 62.53 118 SER A C 1
ATOM 835 O O . SER A 1 118 ? -10.441 3.040 -3.740 1.00 62.53 118 SER A O 1
ATOM 837 N N . GLY A 1 119 ? -10.013 2.873 -5.948 1.00 78.12 119 GLY A N 1
ATOM 838 C CA . GLY A 1 119 ? -9.083 3.991 -6.030 1.00 78.12 119 GLY A CA 1
ATOM 839 C C . GLY A 1 119 ? -7.714 3.557 -6.532 1.00 78.12 119 GLY A C 1
ATOM 840 O O . GLY A 1 119 ? -7.287 2.421 -6.336 1.00 78.12 119 GLY A O 1
ATOM 841 N N . GLN A 1 120 ? -7.009 4.510 -7.134 1.00 84.75 120 GLN A N 1
ATOM 842 C CA . GLN A 1 120 ? -5.763 4.257 -7.849 1.00 84.75 120 GLN A CA 1
ATOM 843 C C . GLN A 1 120 ? -4.712 3.507 -7.014 1.00 84.75 120 GLN A C 1
ATOM 845 O O . GLN A 1 120 ? -4.043 2.618 -7.527 1.00 84.75 120 GLN A O 1
ATOM 850 N N . GLY A 1 121 ? -4.575 3.824 -5.722 1.00 88.50 121 GLY A N 1
ATOM 851 C CA . GLY A 1 121 ? -3.633 3.124 -4.842 1.00 88.50 121 GLY A CA 1
ATOM 852 C C . GLY A 1 121 ? -3.943 1.629 -4.685 1.00 88.50 121 GLY A C 1
ATOM 853 O O . GLY A 1 121 ? -3.030 0.803 -4.686 1.00 88.50 121 GLY A O 1
ATOM 854 N N . VAL A 1 122 ? -5.227 1.264 -4.617 1.00 85.62 122 VAL A N 1
ATOM 855 C CA . VAL A 1 122 ? -5.672 -0.138 -4.565 1.00 85.62 122 VAL A CA 1
ATOM 856 C C . VAL A 1 122 ? -5.411 -0.831 -5.899 1.00 85.62 122 VAL A C 1
ATOM 858 O O . VAL A 1 122 ? -4.947 -1.970 -5.913 1.00 85.62 122 VAL A O 1
ATOM 861 N N . ASP A 1 123 ? -5.647 -0.145 -7.017 1.00 85.38 123 ASP A N 1
ATOM 862 C CA . ASP A 1 123 ? -5.389 -0.690 -8.350 1.00 85.38 123 ASP A CA 1
ATOM 863 C C . ASP A 1 123 ? -3.892 -0.931 -8.576 1.00 85.38 123 ASP A C 1
ATOM 865 O O . ASP A 1 123 ? -3.507 -2.020 -9.007 1.00 85.38 123 ASP A O 1
ATOM 869 N N . ALA A 1 124 ? -3.040 0.027 -8.197 1.00 91.44 124 ALA A N 1
ATOM 870 C CA . ALA A 1 124 ? -1.584 -0.098 -8.254 1.00 91.44 124 ALA A CA 1
ATOM 871 C C . ALA A 1 124 ? -1.087 -1.291 -7.428 1.00 91.44 124 ALA A C 1
ATOM 873 O O . ALA A 1 124 ? -0.273 -2.085 -7.904 1.00 91.44 124 ALA A O 1
ATOM 874 N N . VAL A 1 125 ? -1.613 -1.469 -6.212 1.00 93.00 125 VAL A N 1
ATOM 875 C CA . VAL A 1 125 ? -1.287 -2.632 -5.377 1.00 93.00 125 VAL A CA 1
ATOM 876 C C . VAL A 1 125 ? -1.773 -3.929 -6.014 1.00 93.00 125 VAL A C 1
ATOM 878 O O . VAL A 1 125 ? -1.013 -4.890 -6.069 1.00 93.00 125 VAL A O 1
ATOM 881 N N . ASN A 1 126 ? -2.997 -3.969 -6.536 1.00 85.94 126 ASN A N 1
ATOM 882 C CA . ASN A 1 126 ? -3.526 -5.153 -7.207 1.00 85.94 126 ASN A CA 1
ATOM 883 C C . ASN A 1 126 ? -2.674 -5.558 -8.406 1.00 85.94 126 ASN A C 1
ATOM 885 O O . ASN A 1 126 ? -2.351 -6.735 -8.543 1.00 85.94 126 ASN A O 1
ATOM 889 N N . TRP A 1 127 ? -2.249 -4.596 -9.227 1.00 91.56 127 TRP A N 1
ATOM 890 C CA . TRP A 1 127 ? -1.300 -4.857 -10.303 1.00 91.56 127 TRP A CA 1
ATOM 891 C C . TRP A 1 127 ? 0.027 -5.388 -9.753 1.00 91.56 127 TRP A C 1
ATOM 893 O O . TRP A 1 127 ? 0.496 -6.426 -10.213 1.00 91.56 127 TRP A O 1
ATOM 903 N N . ALA A 1 128 ? 0.600 -4.751 -8.730 1.00 94.75 128 ALA A N 1
ATOM 904 C CA . ALA A 1 128 ? 1.871 -5.171 -8.142 1.00 94.75 128 ALA A CA 1
ATOM 905 C C . ALA A 1 128 ? 1.819 -6.598 -7.571 1.00 94.75 128 ALA A C 1
ATOM 907 O O . ALA A 1 128 ? 2.779 -7.352 -7.711 1.00 94.75 128 ALA A O 1
ATOM 908 N N . LEU A 1 129 ? 0.691 -7.000 -6.984 1.00 88.62 129 LEU A N 1
ATOM 909 C CA . LEU A 1 129 ? 0.481 -8.354 -6.470 1.00 88.62 129 LEU A CA 1
ATOM 910 C C . LEU A 1 129 ? 0.439 -9.407 -7.587 1.00 88.62 129 LEU A C 1
ATOM 912 O O . LEU A 1 129 ? 0.904 -10.521 -7.373 1.00 88.62 129 LEU A O 1
ATOM 916 N N . THR A 1 130 ? -0.013 -9.061 -8.800 1.00 86.50 130 THR A N 1
ATOM 917 C CA . THR A 1 130 ? 0.097 -9.973 -9.962 1.00 86.50 130 THR A CA 1
ATOM 918 C C . THR A 1 130 ? 1.537 -10.214 -10.413 1.00 86.50 130 THR A C 1
ATOM 920 O O . THR A 1 130 ? 1.791 -11.152 -11.163 1.00 86.50 130 THR A O 1
ATOM 923 N N . GLN A 1 131 ? 2.474 -9.367 -9.980 1.00 93.25 131 GLN A N 1
ATOM 924 C CA . GLN A 1 131 ? 3.890 -9.470 -10.322 1.00 93.25 131 GLN A CA 1
ATOM 925 C C . GLN A 1 131 ? 4.698 -10.229 -9.259 1.00 93.25 131 GLN A C 1
ATOM 927 O O . GLN A 1 131 ? 5.913 -10.346 -9.396 1.00 93.25 131 GLN A O 1
ATOM 932 N N . GLU A 1 132 ? 4.070 -10.726 -8.187 1.00 89.12 132 GLU A N 1
ATOM 933 C CA . GLU A 1 132 ? 4.762 -11.458 -7.122 1.00 89.12 132 GLU A CA 1
ATOM 934 C C . GLU A 1 132 ? 5.539 -12.663 -7.682 1.00 89.12 132 GLU A C 1
ATOM 936 O O . GLU A 1 132 ? 5.026 -13.448 -8.477 1.00 89.12 132 GLU A O 1
ATOM 941 N N . GLY A 1 133 ? 6.810 -12.791 -7.290 1.00 85.81 133 GLY A N 1
ATOM 942 C CA . GLY A 1 133 ? 7.718 -13.825 -7.794 1.00 85.81 133 GLY A CA 1
ATOM 943 C C . GLY A 1 133 ? 8.518 -13.440 -9.045 1.00 85.81 133 GLY A C 1
ATOM 944 O O . GLY A 1 133 ? 9.534 -14.087 -9.313 1.00 85.81 133 GLY A O 1
ATOM 945 N N . VAL A 1 134 ? 8.150 -12.366 -9.761 1.00 88.81 134 VAL A N 1
ATOM 946 C CA . VAL A 1 134 ? 8.979 -11.811 -10.848 1.00 88.81 134 VAL A CA 1
ATOM 947 C C . VAL A 1 134 ? 10.354 -11.448 -10.291 1.00 88.81 134 VAL A C 1
ATOM 949 O O . VAL A 1 134 ? 10.456 -10.771 -9.270 1.00 88.81 134 VAL A O 1
ATOM 952 N N . SER A 1 135 ? 11.425 -11.896 -10.945 1.00 93.56 135 SER A N 1
ATOM 953 C CA . SER A 1 135 ? 12.799 -11.702 -10.461 1.00 93.56 135 SER A CA 1
ATOM 954 C C . SER A 1 135 ? 13.789 -11.445 -11.586 1.00 93.56 135 SER A C 1
ATOM 956 O O . SER A 1 135 ? 13.535 -11.808 -12.733 1.00 93.56 135 SER A O 1
ATOM 958 N N . GLU A 1 136 ? 14.944 -10.870 -11.250 1.00 92.62 136 GLU A N 1
ATOM 959 C CA . GLU A 1 136 ? 16.036 -10.650 -12.212 1.00 92.62 136 GLU A CA 1
ATOM 960 C C . GLU A 1 136 ? 16.505 -11.963 -12.843 1.00 92.62 136 GLU A C 1
ATOM 962 O O . GLU A 1 136 ? 16.777 -12.028 -14.039 1.00 92.62 136 GLU A O 1
ATOM 967 N N . ARG A 1 137 ? 16.527 -13.035 -12.043 1.00 93.56 137 ARG A N 1
ATOM 968 C CA . ARG A 1 137 ? 16.964 -14.364 -12.471 1.00 93.56 137 ARG A CA 1
ATOM 969 C C . ARG A 1 137 ? 15.978 -15.041 -13.421 1.00 93.56 137 ARG A C 1
ATOM 971 O O . ARG A 1 137 ? 16.394 -15.585 -14.437 1.00 93.56 137 ARG A O 1
ATOM 978 N N . ASN A 1 138 ? 14.692 -15.058 -13.071 1.00 91.75 138 ASN A N 1
ATOM 979 C CA . ASN A 1 138 ? 13.701 -15.862 -13.795 1.00 91.75 138 ASN A CA 1
ATOM 980 C C . ASN A 1 138 ? 12.936 -15.054 -14.852 1.00 91.75 138 ASN A C 1
ATOM 982 O O . ASN A 1 138 ? 12.347 -15.631 -15.762 1.00 91.75 138 ASN A O 1
ATOM 986 N N . ASN A 1 139 ? 12.923 -13.724 -14.739 1.00 94.69 139 ASN A N 1
ATOM 987 C CA . ASN A 1 139 ? 12.123 -12.831 -15.577 1.00 94.69 139 ASN A CA 1
ATOM 988 C C . ASN A 1 139 ? 12.901 -11.556 -15.975 1.00 94.69 139 ASN A C 1
ATOM 990 O O . ASN A 1 139 ? 12.362 -10.451 -15.846 1.00 94.69 139 ASN A O 1
ATOM 994 N N . PRO A 1 140 ? 14.142 -11.661 -16.493 1.00 90.00 140 PRO A N 1
ATOM 995 C CA . PRO A 1 140 ? 14.991 -10.496 -16.762 1.00 90.00 140 PRO A CA 1
ATOM 996 C C . PRO A 1 140 ? 14.344 -9.497 -17.731 1.00 90.00 140 PRO A C 1
ATOM 998 O O . PRO A 1 140 ? 14.453 -8.289 -17.541 1.00 90.00 140 PRO A O 1
ATOM 1001 N N . GLY A 1 141 ? 13.605 -9.980 -18.738 1.00 93.00 141 GLY A N 1
ATOM 1002 C CA . GLY A 1 141 ? 12.876 -9.120 -19.676 1.00 93.00 141 GLY A CA 1
ATOM 1003 C C . GLY A 1 141 ? 11.746 -8.321 -19.018 1.00 93.00 141 GLY A C 1
ATOM 1004 O O . GLY A 1 141 ? 11.543 -7.159 -19.355 1.00 93.00 141 GLY A O 1
ATOM 1005 N N . THR A 1 142 ? 11.042 -8.914 -18.048 1.00 93.00 142 THR A N 1
ATOM 1006 C CA . THR A 1 142 ? 9.976 -8.239 -17.291 1.00 93.00 142 THR A CA 1
ATOM 1007 C C . THR A 1 142 ? 10.555 -7.208 -16.334 1.00 93.00 142 THR A C 1
ATOM 1009 O O . THR A 1 142 ? 10.096 -6.069 -16.326 1.00 93.00 142 THR A O 1
ATOM 1012 N N . VAL A 1 143 ? 11.608 -7.569 -15.592 1.00 92.44 143 VAL A N 1
ATOM 1013 C CA . VAL A 1 143 ? 12.306 -6.625 -14.707 1.00 92.44 143 VAL A CA 1
ATOM 1014 C C . VAL A 1 143 ? 12.835 -5.433 -15.501 1.00 92.44 143 VAL A C 1
ATOM 1016 O O . VAL A 1 143 ? 12.575 -4.285 -15.151 1.00 92.44 143 VAL A O 1
ATOM 1019 N N . ARG A 1 144 ? 13.478 -5.695 -16.642 1.00 94.06 144 ARG A N 1
ATOM 1020 C CA . ARG A 1 144 ? 13.969 -4.650 -17.543 1.00 94.06 144 ARG A CA 1
ATOM 1021 C C . ARG A 1 144 ? 12.846 -3.769 -18.101 1.00 94.06 144 ARG A C 1
ATOM 1023 O O . ARG A 1 144 ? 13.074 -2.590 -18.366 1.00 94.06 144 ARG A O 1
ATOM 1030 N N . ALA A 1 145 ? 11.638 -4.308 -18.275 1.00 92.81 145 ALA A N 1
ATOM 1031 C CA . ALA A 1 145 ? 10.483 -3.535 -18.719 1.00 92.81 145 ALA A CA 1
ATOM 1032 C C . ALA A 1 145 ? 10.005 -2.532 -17.656 1.00 92.81 145 ALA A C 1
ATOM 1034 O O . ALA A 1 145 ? 9.568 -1.445 -18.033 1.00 92.81 145 ALA A O 1
ATOM 1035 N N . TYR A 1 146 ? 10.123 -2.853 -16.359 1.00 94.19 146 TYR A N 1
ATOM 1036 C CA . TYR A 1 146 ? 9.821 -1.898 -15.284 1.00 94.19 146 TYR A CA 1
ATOM 1037 C C . TYR A 1 146 ? 10.706 -0.658 -15.395 1.00 94.19 146 TYR A C 1
ATOM 1039 O O . TYR A 1 146 ? 10.198 0.455 -15.360 1.00 94.19 146 TYR A O 1
ATOM 1047 N N . SER A 1 147 ? 12.003 -0.846 -15.637 1.00 93.44 147 SER A N 1
ATOM 1048 C CA . SER A 1 147 ? 12.987 0.235 -15.796 1.00 93.44 147 SER A CA 1
ATOM 1049 C C . SER A 1 147 ? 13.094 0.774 -17.227 1.00 93.44 147 SER A C 1
ATOM 1051 O O . SER A 1 147 ? 14.125 1.327 -17.607 1.00 93.44 147 SER A O 1
ATOM 1053 N N . ARG A 1 148 ? 12.066 0.584 -18.068 1.00 93.06 148 ARG A N 1
ATOM 1054 C CA . ARG A 1 148 ? 12.012 1.098 -19.455 1.00 93.06 148 ARG A CA 1
ATOM 1055 C C . ARG A 1 148 ? 13.236 0.738 -20.312 1.00 93.06 148 ARG A C 1
ATOM 1057 O O . ARG A 1 148 ? 13.644 1.502 -21.182 1.00 93.06 148 ARG A O 1
ATOM 1064 N N . GLY A 1 149 ? 13.825 -0.434 -20.084 1.00 92.06 149 GLY A N 1
ATOM 1065 C CA . GLY A 1 149 ? 15.002 -0.906 -20.813 1.00 92.06 149 GLY A CA 1
ATOM 1066 C C . GLY A 1 149 ? 16.347 -0.644 -20.127 1.00 92.06 149 GLY A C 1
ATOM 1067 O O . GLY A 1 149 ? 17.360 -1.155 -20.617 1.00 92.06 149 GLY A O 1
ATOM 1068 N N . ALA A 1 150 ? 16.383 0.104 -19.024 1.00 90.50 150 ALA A N 1
ATOM 1069 C CA . ALA A 1 150 ? 17.606 0.391 -18.279 1.00 90.50 150 ALA A CA 1
ATOM 1070 C C . ALA A 1 150 ? 17.995 -0.751 -17.323 1.00 90.50 150 ALA A C 1
ATOM 1072 O O . ALA A 1 150 ? 17.141 -1.492 -16.838 1.00 90.50 150 ALA A O 1
ATOM 1073 N N . TRP A 1 151 ? 19.295 -0.865 -17.037 1.00 87.88 151 TRP A N 1
ATOM 1074 C CA . TRP A 1 151 ? 19.838 -1.720 -15.978 1.00 87.88 151 TRP A CA 1
ATOM 1075 C C . TRP A 1 151 ? 20.180 -0.849 -14.773 1.00 87.88 151 TRP A C 1
ATOM 1077 O O . TRP A 1 151 ? 21.187 -0.144 -14.777 1.00 87.88 151 TRP A O 1
ATOM 1087 N N . GLN A 1 152 ? 19.309 -0.855 -13.769 1.00 91.25 152 GLN A N 1
ATOM 1088 C CA . GLN A 1 152 ? 19.436 -0.034 -12.568 1.00 91.25 152 GLN A CA 1
ATOM 1089 C C . GLN A 1 152 ? 18.650 -0.650 -11.407 1.00 91.25 152 GLN A C 1
ATOM 1091 O O . GLN A 1 152 ? 17.863 -1.577 -11.598 1.00 91.25 152 GLN A O 1
ATOM 1096 N N . SER A 1 153 ? 18.827 -0.105 -10.203 1.00 94.38 153 SER A N 1
ATOM 1097 C CA . SER A 1 153 ? 17.951 -0.420 -9.072 1.00 94.38 153 SER A CA 1
ATOM 1098 C C . SER A 1 153 ? 16.504 -0.067 -9.409 1.00 94.38 153 SER A C 1
ATOM 1100 O O . SER A 1 153 ? 16.189 1.094 -9.647 1.00 94.38 153 SER A O 1
ATOM 1102 N N . TRP A 1 154 ? 15.615 -1.056 -9.368 1.00 97.00 154 TRP A N 1
ATOM 1103 C CA . TRP A 1 154 ? 14.286 -0.950 -9.978 1.00 97.00 154 TRP A CA 1
ATOM 1104 C C . TRP A 1 154 ? 13.123 -0.910 -8.973 1.00 97.00 154 TRP A C 1
ATOM 1106 O O . TRP A 1 154 ? 11.964 -1.040 -9.360 1.00 97.00 154 TRP A O 1
ATOM 1116 N N . CYS A 1 155 ? 13.380 -0.698 -7.675 1.00 97.69 155 CYS A N 1
ATOM 1117 C CA . CYS A 1 155 ? 12.304 -0.584 -6.677 1.00 97.69 155 CYS A CA 1
ATOM 1118 C C . CYS A 1 155 ? 11.386 0.624 -6.941 1.00 97.69 155 CYS A C 1
ATOM 1120 O O . CYS A 1 155 ? 10.162 0.494 -6.903 1.00 97.69 155 CYS A O 1
ATOM 1122 N N . ALA A 1 156 ? 11.962 1.784 -7.272 1.00 97.31 156 ALA A N 1
ATOM 1123 C CA . ALA A 1 156 ? 11.204 2.986 -7.622 1.00 97.31 156 ALA A CA 1
ATOM 1124 C C . ALA A 1 156 ? 10.547 2.883 -9.010 1.00 97.31 156 ALA A C 1
ATOM 1126 O O . ALA A 1 156 ? 9.397 3.298 -9.172 1.00 97.31 156 ALA A O 1
ATOM 1127 N N . ASP A 1 157 ? 11.226 2.251 -9.973 1.00 97.56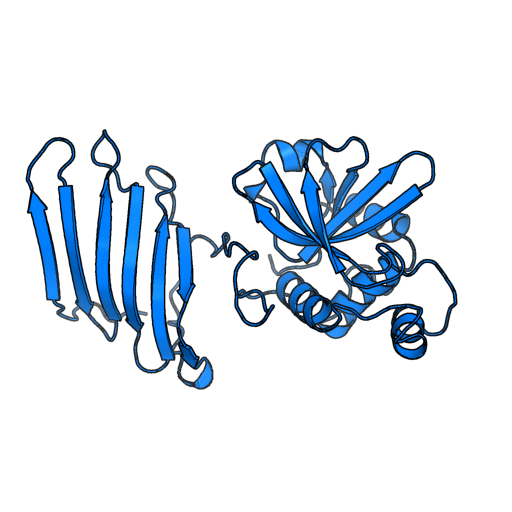 157 ASP A N 1
ATOM 1128 C CA . ASP A 1 157 ? 10.666 1.946 -11.296 1.00 97.56 157 ASP A CA 1
ATOM 1129 C C . ASP A 1 157 ? 9.430 1.048 -11.192 1.00 97.56 157 ASP A C 1
ATOM 1131 O O . ASP A 1 157 ? 8.412 1.305 -11.833 1.00 97.56 157 ASP A O 1
ATOM 1135 N N . PHE A 1 158 ? 9.485 0.016 -10.346 1.00 98.12 158 PHE A N 1
ATOM 1136 C CA . PHE A 1 158 ? 8.369 -0.896 -10.102 1.00 98.12 158 PHE A CA 1
ATOM 1137 C C . PHE A 1 158 ? 7.153 -0.168 -9.525 1.00 98.12 158 PHE A C 1
ATOM 1139 O O . PHE A 1 158 ? 6.049 -0.304 -10.052 1.00 98.12 158 PHE A O 1
ATOM 1146 N N . VAL A 1 159 ? 7.354 0.649 -8.485 1.00 97.25 159 VAL A N 1
ATOM 1147 C CA . VAL A 1 159 ? 6.286 1.462 -7.881 1.00 97.25 159 VAL A CA 1
ATOM 1148 C C . VAL A 1 159 ? 5.702 2.443 -8.901 1.00 97.25 159 VAL A C 1
ATOM 1150 O O . VAL A 1 159 ? 4.482 2.546 -9.024 1.00 97.25 159 VAL A O 1
ATOM 1153 N N . SER A 1 160 ? 6.550 3.131 -9.669 1.00 95.56 160 SER A N 1
ATOM 1154 C CA . SER A 1 160 ? 6.098 4.050 -10.717 1.00 95.56 160 SER A CA 1
ATOM 1155 C C . SER A 1 160 ? 5.308 3.320 -11.803 1.00 95.56 160 SER A C 1
ATOM 1157 O O . SER A 1 160 ? 4.229 3.770 -12.181 1.00 95.56 160 SER A O 1
ATOM 1159 N N . THR A 1 161 ? 5.782 2.154 -12.247 1.00 95.12 161 THR A N 1
ATOM 1160 C CA . THR A 1 161 ? 5.091 1.314 -13.235 1.00 95.12 161 THR A CA 1
ATOM 1161 C C . THR A 1 161 ? 3.726 0.864 -12.724 1.00 95.12 161 THR A C 1
ATOM 1163 O O . THR A 1 161 ? 2.756 0.911 -13.478 1.00 95.12 161 THR A O 1
ATOM 1166 N N . ALA A 1 162 ? 3.616 0.480 -11.449 1.00 94.75 162 ALA A N 1
ATOM 1167 C CA . ALA A 1 162 ? 2.348 0.065 -10.856 1.00 94.75 162 ALA A CA 1
ATOM 1168 C C . ALA A 1 162 ? 1.277 1.154 -10.961 1.00 94.75 162 ALA A C 1
ATOM 1170 O O . ALA A 1 162 ? 0.156 0.881 -11.391 1.00 94.75 162 ALA A O 1
ATOM 1171 N N . TYR A 1 163 ? 1.639 2.398 -10.648 1.00 93.25 163 TYR A N 1
ATOM 1172 C CA . TYR A 1 163 ? 0.750 3.547 -10.802 1.00 93.25 163 TYR A CA 1
ATOM 1173 C C . TYR A 1 163 ? 0.485 3.908 -12.276 1.00 93.25 163 TYR A C 1
ATOM 1175 O O . TYR A 1 163 ? -0.648 4.208 -12.651 1.00 93.25 163 TYR A O 1
ATOM 1183 N N . GLU A 1 164 ? 1.493 3.841 -13.151 1.00 91.12 164 GLU A N 1
ATOM 1184 C CA . GLU A 1 164 ? 1.329 4.109 -14.589 1.00 91.12 164 GLU A CA 1
ATOM 1185 C C . GLU A 1 164 ? 0.349 3.141 -15.259 1.00 91.12 164 GLU A C 1
ATOM 1187 O O . GLU A 1 164 ? -0.491 3.561 -16.053 1.00 91.12 164 GLU A O 1
ATOM 1192 N N . ARG A 1 165 ? 0.402 1.854 -14.903 1.00 87.62 165 ARG A N 1
ATOM 1193 C CA . ARG A 1 165 ? -0.477 0.810 -15.451 1.00 87.62 165 ARG A CA 1
ATOM 1194 C C . ARG A 1 165 ? -1.929 0.918 -14.981 1.00 87.62 165 ARG A C 1
ATOM 1196 O O . ARG A 1 165 ? -2.783 0.241 -15.543 1.00 87.62 165 ARG A O 1
ATOM 1203 N N . THR A 1 166 ? -2.207 1.739 -13.970 1.00 81.94 166 THR A N 1
ATOM 1204 C CA . THR A 1 166 ? -3.485 1.746 -13.236 1.00 81.94 166 THR A CA 1
ATOM 1205 C C . THR A 1 166 ? -4.134 3.129 -13.159 1.00 81.94 166 THR A C 1
ATOM 1207 O O . THR A 1 166 ? -4.947 3.403 -12.283 1.00 81.94 166 THR A O 1
ATOM 1210 N N . GLY A 1 167 ? -3.801 4.017 -14.100 1.00 76.00 167 GLY A N 1
ATOM 1211 C CA . GLY A 1 167 ? -4.439 5.335 -14.230 1.00 76.00 167 GLY A CA 1
ATOM 1212 C C . GLY A 1 167 ? -3.474 6.520 -14.225 1.00 76.00 167 GLY A C 1
ATOM 1213 O O . GLY A 1 167 ? -3.926 7.658 -14.290 1.00 76.00 167 GLY A O 1
ATOM 1214 N N . GLY A 1 168 ? -2.161 6.270 -14.170 1.00 81.25 168 GLY A N 1
ATOM 1215 C CA . GLY A 1 168 ? -1.112 7.282 -14.318 1.00 81.25 168 GLY A CA 1
ATOM 1216 C C . GLY A 1 168 ? -0.381 7.599 -13.013 1.00 81.25 168 GLY A C 1
ATOM 1217 O O . GLY A 1 168 ? -0.986 7.712 -11.953 1.00 81.25 168 GLY A O 1
ATOM 1218 N N . SER A 1 169 ? 0.939 7.774 -13.078 1.00 84.00 169 SER A N 1
ATOM 1219 C CA . SER A 1 169 ? 1.736 8.099 -11.891 1.00 84.00 169 SER A CA 1
ATOM 1220 C C . SER A 1 169 ? 1.660 9.590 -11.527 1.00 84.00 169 SER A C 1
ATOM 1222 O O . SER A 1 169 ? 1.950 10.430 -12.384 1.00 84.00 169 SER A O 1
ATOM 1224 N N . PRO A 1 170 ? 1.356 9.952 -10.262 1.00 82.88 170 PRO A N 1
ATOM 1225 C CA . PRO A 1 170 ? 1.319 11.349 -9.811 1.00 82.88 170 PRO A CA 1
ATOM 1226 C C . PRO A 1 170 ? 2.651 12.094 -9.972 1.00 82.88 170 PRO A C 1
ATOM 1228 O O . PRO A 1 170 ? 2.671 13.320 -10.082 1.00 82.88 170 PRO A O 1
ATOM 1231 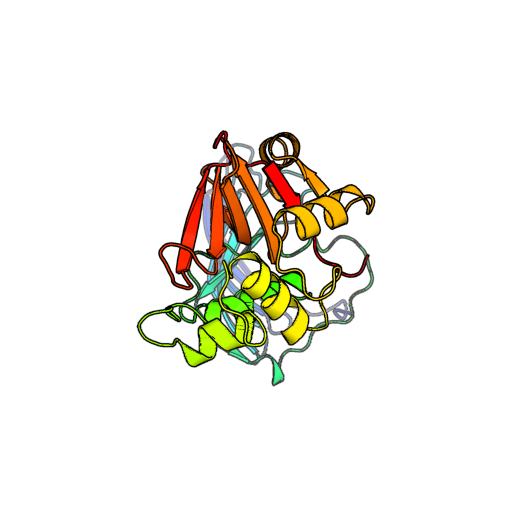N N . TRP A 1 171 ? 3.757 11.350 -9.998 1.00 88.00 171 TRP A N 1
ATOM 1232 C CA . TRP A 1 171 ? 5.122 11.848 -10.173 1.00 88.00 171 TRP A CA 1
ATOM 1233 C C . TRP A 1 171 ? 5.732 11.456 -11.529 1.00 88.00 171 TRP A C 1
ATOM 1235 O O . TRP A 1 171 ? 6.941 11.591 -11.716 1.00 88.00 171 TRP A O 1
ATOM 1245 N N . GLY A 1 172 ? 4.921 10.961 -12.473 1.00 89.00 172 GLY A N 1
ATOM 1246 C CA . GLY A 1 172 ? 5.417 10.333 -13.700 1.00 89.00 172 GLY A CA 1
ATOM 1247 C C . GLY A 1 172 ? 6.268 9.092 -13.406 1.00 89.00 172 GLY A C 1
ATOM 1248 O O . GLY A 1 172 ? 6.177 8.499 -12.328 1.00 89.00 172 GLY A O 1
ATOM 1249 N N . HIS A 1 173 ? 7.118 8.694 -14.349 1.00 91.31 173 HIS A N 1
ATOM 1250 C CA . HIS A 1 173 ? 8.052 7.599 -14.103 1.00 91.31 173 HIS A CA 1
ATOM 1251 C C . HIS A 1 173 ? 9.254 8.094 -13.327 1.00 91.31 173 HIS A C 1
ATOM 1253 O O . HIS A 1 173 ? 10.064 8.860 -13.851 1.00 91.31 173 HIS A O 1
ATOM 1259 N N . GLN A 1 174 ? 9.378 7.646 -12.086 1.00 94.12 174 GLN A N 1
ATOM 1260 C CA . GLN A 1 174 ? 10.489 8.013 -11.238 1.00 94.12 174 GLN A CA 1
ATOM 1261 C C . GLN A 1 174 ? 11.313 6.781 -10.880 1.00 94.12 174 GLN A C 1
ATOM 1263 O O . GLN A 1 174 ? 10.857 5.909 -10.144 1.00 94.12 174 GLN A O 1
ATOM 1268 N N . SER A 1 175 ? 12.556 6.769 -11.351 1.00 95.19 175 SER A N 1
ATOM 1269 C CA . SER A 1 175 ? 13.546 5.729 -11.057 1.00 95.19 175 SER A CA 1
ATOM 1270 C C . SER A 1 175 ? 14.304 5.968 -9.747 1.00 95.19 175 SER A C 1
ATOM 1272 O O . SER A 1 175 ? 15.076 5.124 -9.304 1.00 95.19 175 SER A O 1
ATOM 1274 N N . SER A 1 176 ? 14.091 7.115 -9.092 1.00 95.44 176 SER A N 1
ATOM 1275 C CA . SER A 1 176 ? 14.735 7.476 -7.828 1.00 95.44 176 SER A CA 1
ATOM 1276 C C . SER A 1 176 ? 13.759 7.495 -6.655 1.00 95.44 176 SER A C 1
ATOM 1278 O O . SER A 1 176 ? 12.792 8.258 -6.630 1.00 95.44 176 SER A O 1
ATOM 1280 N N . VAL A 1 177 ? 14.095 6.753 -5.598 1.00 96.62 177 VAL A N 1
ATOM 1281 C CA . VAL A 1 177 ? 13.404 6.832 -4.299 1.00 96.62 177 VAL A CA 1
ATOM 1282 C C . VAL A 1 177 ? 13.343 8.274 -3.784 1.00 96.62 177 VAL A C 1
ATOM 1284 O O . VAL A 1 177 ? 12.320 8.708 -3.253 1.00 96.62 177 VAL A O 1
ATOM 1287 N N . GLN A 1 178 ? 14.427 9.036 -3.966 1.00 95.81 178 GLN A N 1
ATOM 1288 C CA . GLN A 1 178 ? 14.479 10.440 -3.562 1.00 95.81 178 GLN A CA 1
ATOM 1289 C C . GLN A 1 178 ? 13.471 11.282 -4.349 1.00 95.81 178 GLN A C 1
ATOM 1291 O O . GLN A 1 178 ? 12.773 12.090 -3.750 1.00 95.81 178 GLN A O 1
ATOM 1296 N N . GLY A 1 179 ? 13.331 11.047 -5.656 1.00 96.00 179 GLY A N 1
ATOM 1297 C CA . GLY A 1 179 ? 12.382 11.784 -6.489 1.00 96.00 179 GLY A CA 1
ATOM 1298 C C . GLY A 1 179 ? 10.923 11.582 -6.064 1.00 96.00 179 GLY A C 1
ATOM 1299 O O . GLY A 1 179 ? 10.167 12.553 -6.023 1.00 96.00 179 GLY A O 1
ATOM 1300 N N . ILE A 1 180 ? 10.540 10.354 -5.683 1.00 96.44 180 ILE A N 1
ATOM 1301 C CA . ILE A 1 180 ? 9.191 10.051 -5.166 1.00 96.44 180 ILE A CA 1
ATOM 1302 C C . ILE A 1 180 ? 8.965 10.768 -3.828 1.00 96.44 180 ILE A C 1
ATOM 1304 O O . ILE A 1 180 ? 7.944 11.429 -3.631 1.00 96.44 180 ILE A O 1
ATOM 1308 N N . LEU A 1 181 ? 9.941 10.687 -2.918 1.00 96.56 181 LEU A N 1
ATOM 1309 C CA . LEU A 1 181 ? 9.877 11.360 -1.620 1.00 96.56 181 LEU A CA 1
ATOM 1310 C C . LEU A 1 181 ? 9.783 12.885 -1.761 1.00 96.56 181 LEU A C 1
ATOM 1312 O O . LEU A 1 181 ? 8.965 13.519 -1.095 1.00 96.56 181 LEU A O 1
ATOM 1316 N N . ASP A 1 182 ? 10.602 13.475 -2.629 1.00 96.50 182 ASP A N 1
ATOM 1317 C CA . ASP A 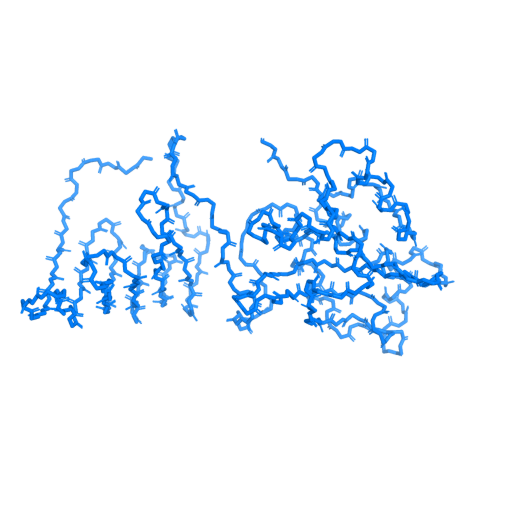1 182 ? 10.613 14.915 -2.873 1.00 96.50 182 ASP A CA 1
ATOM 1318 C C . ASP A 1 182 ? 9.310 15.389 -3.488 1.00 96.50 182 ASP A C 1
ATOM 1320 O O . ASP A 1 182 ? 8.857 16.488 -3.176 1.00 96.50 182 ASP A O 1
ATOM 1324 N N . TRP A 1 183 ? 8.701 14.589 -4.366 1.00 96.19 183 TRP A N 1
ATOM 1325 C CA . TRP A 1 183 ? 7.365 14.883 -4.863 1.00 96.19 183 TRP A CA 1
ATOM 1326 C C . TRP A 1 183 ? 6.360 14.907 -3.708 1.00 96.19 183 TRP A C 1
ATOM 1328 O O . TRP A 1 183 ? 5.665 15.905 -3.540 1.00 96.19 183 TRP A O 1
ATOM 1338 N N . GLY A 1 184 ? 6.339 13.881 -2.851 1.00 96.00 184 GLY A N 1
ATOM 1339 C CA . GLY A 1 184 ? 5.419 13.836 -1.711 1.00 96.00 184 GLY A CA 1
ATOM 1340 C C . GLY A 1 184 ? 5.588 15.025 -0.764 1.00 96.00 184 GLY A C 1
ATOM 1341 O O . GLY A 1 184 ? 4.604 15.604 -0.319 1.00 96.00 184 GLY A O 1
ATOM 1342 N N . ARG A 1 185 ? 6.832 15.433 -0.486 1.00 95.75 185 ARG A N 1
ATOM 1343 C CA . ARG A 1 185 ? 7.137 16.580 0.388 1.00 95.75 185 ARG A CA 1
ATOM 1344 C C . ARG A 1 185 ? 6.761 17.930 -0.217 1.00 95.75 185 ARG A C 1
ATOM 1346 O O . ARG A 1 185 ? 6.394 18.834 0.524 1.00 95.75 185 ARG A O 1
ATOM 1353 N N . ARG A 1 186 ? 6.870 18.079 -1.540 1.00 96.19 186 ARG A N 1
ATOM 1354 C CA . ARG A 1 186 ? 6.515 19.318 -2.252 1.00 96.19 186 ARG A CA 1
ATOM 1355 C C . ARG A 1 186 ? 5.008 19.510 -2.411 1.00 96.19 186 ARG A C 1
ATOM 1357 O O . ARG A 1 186 ? 4.579 20.639 -2.615 1.00 96.19 186 ARG A O 1
ATOM 1364 N N . ASN A 1 187 ? 4.218 18.439 -2.327 1.00 92.56 187 ASN A N 1
ATOM 1365 C CA . ASN A 1 187 ? 2.771 18.485 -2.520 1.00 92.56 187 ASN A CA 1
ATOM 1366 C C . ASN A 1 187 ? 2.046 18.378 -1.160 1.00 92.56 187 ASN A C 1
ATOM 1368 O O . ASN A 1 187 ? 2.100 17.324 -0.521 1.00 92.56 187 ASN A O 1
ATOM 1372 N N . PRO A 1 188 ? 1.363 19.440 -0.686 1.00 90.44 188 PRO A N 1
ATOM 1373 C CA . PRO A 1 188 ? 0.683 19.430 0.609 1.00 90.44 188 PRO A CA 1
ATOM 1374 C C . PRO A 1 188 ? -0.292 18.256 0.759 1.00 90.44 188 PRO A C 1
ATOM 1376 O O . PRO A 1 188 ? -1.074 17.970 -0.142 1.00 90.44 188 PRO A O 1
ATOM 1379 N N . GLY A 1 189 ? -0.238 17.562 1.898 1.00 89.62 189 GLY A N 1
ATOM 1380 C CA . GLY A 1 189 ? -1.094 16.400 2.177 1.00 89.62 189 GLY A CA 1
ATOM 1381 C C . GLY A 1 189 ? -0.645 15.080 1.535 1.00 89.62 189 GLY A C 1
ATOM 1382 O O . GLY A 1 189 ? -1.252 14.047 1.813 1.00 89.62 189 GLY A O 1
ATOM 1383 N N . HIS A 1 190 ? 0.427 15.076 0.735 1.00 92.88 190 HIS A N 1
ATOM 1384 C CA . HIS A 1 190 ? 0.927 13.869 0.065 1.00 92.88 190 HIS A CA 1
ATOM 1385 C C . HIS A 1 190 ? 2.093 13.183 0.775 1.00 92.88 190 HIS A C 1
ATOM 1387 O O . HIS A 1 190 ? 2.513 12.113 0.339 1.00 92.88 190 HIS A O 1
ATOM 1393 N N . PHE A 1 191 ? 2.609 13.745 1.867 1.00 96.25 191 PHE A N 1
ATOM 1394 C CA . PHE A 1 191 ? 3.643 13.109 2.678 1.00 96.25 191 PHE A CA 1
ATOM 1395 C C . PHE A 1 191 ? 3.236 13.036 4.144 1.00 96.25 191 PHE A C 1
ATOM 1397 O O . PHE A 1 191 ? 2.860 14.037 4.753 1.00 96.25 191 PHE A O 1
ATOM 1404 N N . GLN A 1 192 ? 3.385 11.845 4.715 1.00 96.12 192 GLN A N 1
ATOM 1405 C CA . GLN A 1 192 ? 3.251 11.584 6.140 1.00 96.12 192 GLN A CA 1
ATOM 1406 C C . GLN A 1 192 ? 4.567 10.993 6.654 1.00 96.12 192 GLN A C 1
ATOM 1408 O O . GLN A 1 192 ? 5.033 9.961 6.174 1.00 96.12 192 GLN A O 1
ATOM 1413 N N . SER A 1 193 ? 5.193 11.641 7.636 1.00 96.88 193 SER A N 1
ATOM 1414 C CA . SER A 1 193 ? 6.437 11.147 8.241 1.00 96.88 193 SER A CA 1
ATOM 1415 C C . SER A 1 193 ? 6.218 9.843 9.013 1.00 96.88 193 SER A C 1
ATOM 1417 O O . SER A 1 193 ? 5.113 9.557 9.477 1.00 96.88 193 SER A O 1
ATOM 1419 N N . ALA A 1 194 ? 7.286 9.072 9.231 1.00 95.38 194 ALA A N 1
ATOM 1420 C CA . ALA A 1 194 ? 7.224 7.850 10.037 1.00 95.38 194 ALA A CA 1
ATOM 1421 C C . ALA A 1 194 ? 6.684 8.085 11.462 1.00 95.38 194 ALA A C 1
ATOM 1423 O O . ALA A 1 194 ? 5.980 7.232 11.996 1.00 95.38 194 ALA A O 1
ATOM 1424 N N . ASN A 1 195 ? 6.983 9.239 12.073 1.00 94.06 195 ASN A N 1
ATOM 1425 C CA . ASN A 1 195 ? 6.456 9.612 13.391 1.00 94.06 195 ASN A CA 1
ATOM 1426 C C . ASN A 1 195 ? 4.941 9.853 13.346 1.00 94.06 195 ASN A C 1
ATOM 1428 O O . ASN A 1 195 ? 4.209 9.321 14.176 1.00 94.06 195 ASN A O 1
ATOM 1432 N N . GLN A 1 196 ? 4.459 10.602 12.351 1.00 93.06 196 GLN A N 1
ATOM 1433 C CA . GLN A 1 196 ? 3.023 10.841 12.172 1.00 93.06 196 GLN A CA 1
ATOM 1434 C C . GLN A 1 196 ? 2.275 9.538 11.866 1.00 93.06 196 GLN A C 1
ATOM 1436 O O . GLN A 1 196 ? 1.183 9.317 12.376 1.00 93.06 196 GLN A O 1
ATOM 1441 N N . ALA A 1 197 ? 2.853 8.663 11.039 1.00 91.25 197 ALA A N 1
ATOM 1442 C CA . ALA A 1 197 ? 2.292 7.348 10.733 1.00 91.25 197 ALA A CA 1
ATOM 1443 C C . ALA A 1 197 ? 2.243 6.429 11.961 1.00 91.25 197 ALA A C 1
ATOM 1445 O O . ALA A 1 197 ? 1.259 5.728 12.144 1.00 91.25 197 ALA A O 1
ATOM 1446 N N . ARG A 1 198 ? 3.253 6.476 12.840 1.00 89.38 198 ARG A N 1
ATOM 1447 C CA . ARG A 1 198 ? 3.243 5.759 14.128 1.00 89.38 198 ARG A CA 1
ATOM 1448 C C . ARG A 1 198 ? 2.117 6.202 15.050 1.00 89.38 198 ARG A C 1
ATOM 1450 O O . ARG A 1 198 ? 1.497 5.367 15.693 1.00 89.38 198 ARG A O 1
ATOM 1457 N N . GLN A 1 199 ? 1.889 7.508 15.135 1.00 89.12 199 GLN A N 1
ATOM 1458 C CA . GLN A 1 199 ? 0.870 8.086 16.012 1.00 89.12 199 GLN A CA 1
ATOM 1459 C C . GLN A 1 199 ? -0.547 7.851 15.486 1.00 89.12 199 GLN A C 1
ATOM 1461 O O . GLN A 1 199 ? -1.480 7.735 16.274 1.00 89.12 199 GLN A O 1
ATOM 1466 N N . ASN A 1 200 ? -0.711 7.772 14.165 1.00 86.94 200 ASN A N 1
ATOM 1467 C CA . ASN A 1 200 ? -1.999 7.514 13.537 1.00 86.94 200 ASN A CA 1
ATOM 1468 C C . ASN A 1 200 ? -1.868 6.541 12.350 1.00 86.94 200 ASN A C 1
ATOM 1470 O O . ASN A 1 200 ? -1.969 6.964 11.197 1.00 86.94 200 ASN A O 1
ATOM 1474 N N . PRO A 1 201 ? -1.672 5.231 12.592 1.00 82.19 201 PRO A N 1
ATOM 1475 C CA . PRO A 1 201 ? -1.516 4.259 11.507 1.00 82.19 201 PRO A CA 1
ATOM 1476 C C . PRO A 1 201 ? -2.769 4.132 10.631 1.00 82.19 201 PRO A C 1
ATOM 1478 O O . PRO A 1 201 ? -2.668 3.841 9.442 1.00 82.19 201 PRO A O 1
ATOM 1481 N N . GLY A 1 202 ? -3.955 4.394 11.195 1.00 79.50 202 GLY A N 1
ATOM 1482 C CA . GLY A 1 202 ? -5.236 4.337 10.483 1.00 79.50 202 GLY A CA 1
ATOM 1483 C C . GLY A 1 202 ? -5.430 5.438 9.434 1.00 79.50 202 GLY A C 1
ATOM 1484 O O . GLY A 1 202 ? -6.338 5.339 8.604 1.00 79.50 202 GLY A O 1
ATOM 1485 N N . SER A 1 203 ? -4.587 6.479 9.430 1.00 84.00 203 SER A N 1
ATOM 1486 C CA . SER A 1 203 ? -4.602 7.484 8.363 1.00 84.00 203 SER A CA 1
ATOM 1487 C C . SER A 1 203 ? -3.967 6.986 7.069 1.00 84.00 203 SER A C 1
ATOM 1489 O O . SER A 1 203 ? -4.207 7.598 6.025 1.00 84.00 203 SER A O 1
ATOM 1491 N N . LEU A 1 204 ? -3.164 5.919 7.120 1.00 87.94 204 LEU A N 1
ATOM 1492 C CA . LEU A 1 204 ? -2.531 5.324 5.949 1.00 87.94 204 LEU A CA 1
ATOM 1493 C C . LEU A 1 204 ? -3.561 4.619 5.067 1.00 87.94 204 LEU A C 1
ATOM 1495 O O . LEU A 1 204 ? -4.599 4.142 5.531 1.00 87.94 204 LEU A O 1
ATOM 1499 N N . LYS A 1 205 ? -3.275 4.566 3.770 1.00 87.00 205 LYS A N 1
ATOM 1500 C CA . LYS A 1 205 ? -4.145 3.970 2.757 1.00 87.00 205 LYS A CA 1
ATOM 1501 C C . LYS A 1 205 ? -3.367 2.958 1.936 1.00 87.00 205 LYS A C 1
ATOM 1503 O O . LYS A 1 205 ? -2.191 3.150 1.643 1.00 87.00 205 LYS A O 1
ATOM 1508 N N . VAL A 1 206 ? -4.048 1.885 1.543 1.00 87.69 206 VAL A N 1
ATOM 1509 C CA . VAL A 1 206 ? -3.503 0.925 0.579 1.00 87.69 206 VAL A CA 1
ATOM 1510 C C . VAL A 1 206 ? -3.032 1.679 -0.666 1.00 87.69 206 VAL A C 1
ATOM 1512 O O . VAL A 1 206 ? -3.753 2.523 -1.199 1.00 87.69 206 VAL A O 1
ATOM 1515 N N . GLY A 1 207 ? -1.811 1.377 -1.097 1.00 92.69 207 GLY A N 1
ATOM 1516 C CA . GLY A 1 207 ? -1.130 2.054 -2.193 1.00 92.69 207 GLY A CA 1
ATOM 1517 C C . GLY A 1 207 ? -0.232 3.213 -1.773 1.00 92.69 207 GLY A C 1
ATOM 1518 O O . GLY A 1 207 ? 0.603 3.612 -2.583 1.00 92.69 207 GLY A O 1
ATOM 1519 N N . ASP A 1 208 ? -0.315 3.718 -0.535 1.00 95.88 208 ASP A N 1
ATOM 1520 C CA . ASP A 1 208 ? 0.684 4.668 -0.033 1.00 95.88 208 ASP A CA 1
ATOM 1521 C C . ASP A 1 208 ? 2.091 4.073 -0.232 1.00 95.88 208 ASP A C 1
ATOM 1523 O O . ASP A 1 208 ? 2.360 2.918 0.111 1.00 95.88 208 ASP A O 1
ATOM 1527 N N . VAL A 1 209 ? 2.994 4.853 -0.825 1.00 97.94 209 VAL A N 1
ATOM 1528 C CA . VAL A 1 209 ? 4.369 4.434 -1.085 1.00 97.94 209 VAL A CA 1
ATOM 1529 C C . VAL A 1 209 ? 5.157 4.566 0.205 1.00 97.94 209 VAL A C 1
ATOM 1531 O O . VAL A 1 209 ? 5.386 5.671 0.697 1.00 97.94 209 VAL A O 1
ATOM 1534 N N . VAL A 1 210 ? 5.590 3.440 0.750 1.00 98.31 210 VAL A N 1
ATOM 1535 C CA . VAL A 1 210 ? 6.470 3.399 1.913 1.00 98.31 210 VAL A CA 1
ATOM 1536 C C . VAL A 1 210 ? 7.883 3.745 1.466 1.00 98.31 210 VAL A C 1
ATOM 1538 O O . VAL A 1 210 ? 8.363 3.205 0.472 1.00 98.31 210 VAL A O 1
ATOM 1541 N N . VAL A 1 211 ? 8.549 4.643 2.192 1.00 98.12 211 VAL A N 1
ATOM 1542 C CA . VAL A 1 211 ? 9.901 5.111 1.876 1.00 98.12 211 VAL A CA 1
ATOM 1543 C C . VAL A 1 211 ? 10.847 4.790 3.025 1.00 98.12 211 VAL A C 1
ATOM 1545 O O . VAL A 1 211 ? 10.646 5.246 4.156 1.00 98.12 211 VAL A O 1
ATOM 1548 N N . TRP A 1 212 ? 11.930 4.080 2.713 1.00 97.19 212 TRP A N 1
ATOM 1549 C CA . TRP A 1 212 ? 13.048 3.855 3.624 1.00 97.19 212 TRP A CA 1
ATOM 1550 C C . TRP A 1 212 ? 14.298 4.568 3.131 1.00 97.19 212 TRP A C 1
ATOM 1552 O O . TRP A 1 212 ? 14.642 4.499 1.949 1.00 97.19 212 TRP A O 1
ATOM 1562 N N . LYS A 1 213 ? 15.002 5.234 4.047 1.00 93.00 213 LYS A N 1
ATOM 1563 C CA . LYS A 1 213 ? 16.308 5.847 3.800 1.00 93.00 213 LYS A CA 1
ATOM 1564 C C . LYS A 1 213 ? 17.180 5.698 5.039 1.00 93.00 213 LYS A C 1
ATOM 1566 O O . LYS A 1 213 ? 16.790 6.120 6.123 1.00 93.00 213 LYS A O 1
ATOM 1571 N N . GLN A 1 214 ? 18.378 5.150 4.866 1.00 86.69 214 GLN A N 1
ATOM 1572 C CA . GLN A 1 214 ? 19.404 5.106 5.907 1.00 86.69 214 GLN A CA 1
ATOM 1573 C C . GLN A 1 214 ? 20.794 5.016 5.269 1.00 86.69 214 GLN A C 1
ATOM 1575 O O . GLN A 1 214 ? 21.010 4.178 4.399 1.00 86.69 214 GLN A O 1
ATOM 1580 N N . ASN A 1 215 ? 21.747 5.838 5.722 1.00 79.50 215 ASN A N 1
ATOM 1581 C CA . ASN A 1 215 ? 23.175 5.739 5.372 1.00 79.50 215 ASN A CA 1
ATOM 1582 C C . ASN A 1 215 ? 23.445 5.564 3.862 1.00 79.50 215 ASN A C 1
ATOM 1584 O O . ASN A 1 215 ? 24.158 4.655 3.448 1.00 79.50 215 ASN A O 1
ATOM 1588 N N . GLY A 1 216 ? 22.811 6.392 3.025 1.00 77.69 216 GLY A N 1
ATOM 1589 C CA . GLY A 1 216 ? 22.965 6.337 1.564 1.00 77.69 216 GLY A CA 1
ATOM 1590 C C . GLY A 1 216 ? 22.199 5.207 0.861 1.00 77.69 216 GLY A C 1
ATOM 1591 O O . GLY A 1 216 ? 22.088 5.230 -0.360 1.00 77.69 216 GLY A O 1
ATOM 1592 N N . LYS A 1 217 ? 21.604 4.262 1.599 1.00 85.19 217 LYS A N 1
ATOM 1593 C CA . LYS A 1 217 ? 20.682 3.254 1.059 1.00 85.19 217 LYS A CA 1
ATOM 1594 C C . LYS A 1 217 ? 19.253 3.776 1.098 1.00 85.19 217 LYS A C 1
ATOM 1596 O O . LYS A 1 217 ? 18.842 4.441 2.053 1.00 85.19 217 LYS A O 1
ATOM 1601 N N . SER A 1 218 ? 18.481 3.458 0.067 1.00 94.31 218 SER A N 1
ATOM 1602 C CA . SER A 1 218 ? 17.067 3.807 0.009 1.00 94.31 218 SER A CA 1
ATOM 1603 C C . SER A 1 218 ? 16.254 2.738 -0.694 1.00 94.31 218 SER A C 1
ATOM 1605 O O . SER A 1 218 ? 16.735 2.135 -1.649 1.00 94.31 218 SER A O 1
ATOM 1607 N N . HIS A 1 219 ? 15.021 2.551 -0.244 1.00 97.50 219 HIS A N 1
ATOM 1608 C CA . HIS A 1 219 ? 14.089 1.575 -0.795 1.00 97.50 219 HIS A CA 1
ATOM 1609 C C . HIS A 1 219 ? 12.666 2.118 -0.766 1.00 97.50 219 HIS A C 1
ATOM 1611 O O . HIS A 1 219 ? 12.360 3.009 0.034 1.00 97.50 219 HIS A O 1
ATOM 1617 N N . VAL A 1 220 ? 11.801 1.572 -1.618 1.00 98.06 220 VAL A N 1
ATOM 1618 C CA . VAL A 1 220 ? 10.368 1.876 -1.624 1.00 98.06 220 VAL A CA 1
ATOM 1619 C C . VAL A 1 220 ? 9.525 0.635 -1.864 1.00 98.06 220 VAL A C 1
ATOM 1621 O O . VAL A 1 220 ? 9.968 -0.331 -2.482 1.00 98.06 220 V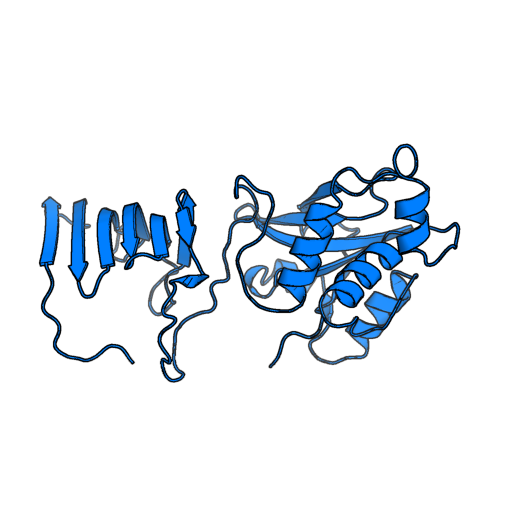AL A O 1
ATOM 1624 N N . GLY A 1 221 ? 8.286 0.696 -1.392 1.00 98.12 221 GLY A N 1
ATOM 1625 C CA . GLY A 1 221 ? 7.284 -0.351 -1.545 1.00 98.12 221 GLY A CA 1
ATOM 1626 C C . GLY A 1 221 ? 5.878 0.223 -1.541 1.00 98.12 221 GLY A C 1
ATOM 1627 O O . GLY A 1 221 ? 5.677 1.357 -1.114 1.00 98.12 221 GLY A O 1
ATOM 1628 N N . LEU A 1 222 ? 4.893 -0.555 -1.982 1.00 97.00 222 LEU A N 1
ATOM 1629 C CA . LEU A 1 222 ? 3.486 -0.177 -1.857 1.00 97.00 222 LEU A CA 1
ATOM 1630 C C . LEU A 1 222 ? 2.900 -0.774 -0.582 1.00 97.00 222 LEU A C 1
ATOM 1632 O O . LEU A 1 222 ? 3.007 -1.981 -0.368 1.00 97.00 222 LEU A O 1
ATOM 1636 N N . LEU A 1 223 ? 2.253 0.054 0.237 1.00 95.88 223 LEU A N 1
ATOM 1637 C CA . LEU A 1 223 ? 1.518 -0.388 1.416 1.00 95.88 223 LEU A CA 1
ATOM 1638 C C . LEU A 1 223 ? 0.324 -1.256 0.999 1.00 95.88 223 LEU A C 1
ATOM 1640 O O . LEU A 1 223 ? -0.564 -0.797 0.283 1.00 95.88 223 LEU A O 1
ATOM 1644 N N . THR A 1 224 ? 0.278 -2.498 1.474 1.00 88.44 224 THR A N 1
ATOM 1645 C CA . THR A 1 224 ? -0.848 -3.418 1.244 1.00 88.44 224 THR A CA 1
ATOM 1646 C C . THR A 1 224 ? -1.812 -3.441 2.425 1.00 88.44 224 THR A C 1
ATOM 1648 O O . THR A 1 224 ? -2.986 -3.738 2.245 1.00 88.44 224 THR A O 1
ATOM 1651 N N . GLY A 1 225 ? -1.362 -3.079 3.628 1.00 83.44 225 GLY A N 1
ATOM 1652 C CA . GLY A 1 225 ? -2.234 -2.954 4.793 1.00 83.44 225 GLY A CA 1
ATOM 1653 C C . GLY A 1 225 ? -1.475 -2.688 6.087 1.00 83.44 225 GLY A C 1
ATOM 1654 O O . GLY A 1 225 ? -0.256 -2.834 6.148 1.00 83.44 225 GLY A O 1
ATOM 1655 N N . VAL A 1 226 ? -2.214 -2.311 7.129 1.00 83.38 226 VAL A N 1
ATOM 1656 C CA . VAL A 1 226 ? -1.695 -2.103 8.487 1.00 83.38 226 VAL A CA 1
ATOM 1657 C C . VAL A 1 226 ? -2.253 -3.191 9.399 1.00 83.38 226 VAL A C 1
ATOM 1659 O O . VAL A 1 226 ? -3.456 -3.446 9.400 1.00 83.38 226 VAL A O 1
ATOM 1662 N N . ASN A 1 227 ? -1.378 -3.834 10.167 1.00 79.12 227 ASN A N 1
ATOM 1663 C CA . ASN A 1 227 ? -1.727 -4.933 11.057 1.00 79.12 227 ASN A CA 1
ATOM 1664 C C . ASN A 1 227 ? -2.059 -4.407 12.469 1.00 79.12 227 ASN A C 1
ATOM 1666 O O . ASN A 1 227 ? -1.431 -3.447 12.928 1.00 79.12 227 ASN A O 1
ATOM 1670 N N . PRO A 1 228 ? -2.966 -5.069 13.217 1.00 71.81 228 PRO A N 1
ATOM 1671 C CA . PRO A 1 228 ? -3.313 -4.670 14.587 1.00 71.81 228 PRO A CA 1
ATOM 1672 C C . PRO A 1 228 ? -2.132 -4.666 15.567 1.00 71.81 228 PRO A C 1
ATOM 1674 O O . PRO A 1 228 ? -2.122 -3.903 16.525 1.00 71.81 228 PRO A O 1
ATOM 1677 N N . ASN A 1 229 ? -1.113 -5.492 15.320 1.00 74.88 229 ASN A N 1
ATOM 1678 C CA . ASN A 1 229 ? 0.076 -5.623 16.168 1.00 74.88 229 ASN A CA 1
ATOM 1679 C C . ASN A 1 229 ? 1.123 -4.504 15.968 1.00 74.88 229 ASN A C 1
ATOM 1681 O O . ASN A 1 229 ? 2.273 -4.665 16.372 1.00 74.88 229 ASN A O 1
ATOM 1685 N N . GLY A 1 230 ? 0.769 -3.399 15.301 1.00 75.69 230 GLY A N 1
ATOM 1686 C CA . GLY A 1 230 ? 1.690 -2.283 15.064 1.00 75.69 230 GLY A CA 1
ATOM 1687 C C . GLY A 1 230 ? 2.747 -2.556 13.987 1.00 75.69 230 GLY A C 1
ATOM 1688 O O . GLY A 1 230 ? 3.792 -1.904 13.958 1.00 75.69 230 GLY A O 1
ATOM 1689 N N . THR A 1 231 ? 2.491 -3.513 13.094 1.00 85.81 231 THR A N 1
ATOM 1690 C CA . THR A 1 231 ? 3.275 -3.728 11.868 1.00 85.81 231 THR A CA 1
ATOM 1691 C C . THR A 1 231 ? 2.457 -3.348 10.637 1.00 85.81 231 THR A C 1
ATOM 1693 O O . THR A 1 231 ? 1.263 -3.066 10.728 1.00 85.81 231 THR A O 1
ATOM 1696 N N . PHE A 1 232 ? 3.084 -3.325 9.470 1.00 87.12 232 PHE A N 1
ATOM 1697 C CA . PHE A 1 232 ? 2.404 -3.106 8.200 1.00 87.12 232 PHE A CA 1
ATOM 1698 C C . PHE A 1 232 ? 2.985 -4.003 7.111 1.00 87.12 232 PHE A C 1
ATOM 1700 O O . PHE A 1 232 ? 4.138 -4.426 7.189 1.00 87.12 232 PHE A O 1
ATOM 1707 N N . ASN A 1 233 ? 2.175 -4.296 6.099 1.00 91.88 233 ASN A N 1
ATOM 1708 C CA . ASN A 1 233 ? 2.531 -5.169 4.989 1.00 91.88 233 ASN A CA 1
ATOM 1709 C C . ASN A 1 233 ? 2.756 -4.353 3.716 1.00 91.88 233 ASN A C 1
ATOM 1711 O O . ASN A 1 233 ? 2.108 -3.325 3.497 1.00 91.88 233 ASN A O 1
ATOM 1715 N N . THR A 1 234 ? 3.651 -4.829 2.860 1.00 96.94 234 THR A N 1
ATOM 1716 C CA . THR A 1 234 ? 3.991 -4.197 1.583 1.00 96.94 234 THR A CA 1
ATOM 1717 C C . THR A 1 234 ? 4.120 -5.219 0.459 1.00 96.94 234 THR A C 1
ATOM 1719 O O . THR A 1 234 ? 4.304 -6.411 0.706 1.00 96.94 234 THR A O 1
ATOM 1722 N N . ILE A 1 235 ? 4.029 -4.746 -0.785 1.00 96.94 235 ILE A N 1
ATOM 1723 C CA . ILE A 1 235 ? 4.513 -5.431 -1.991 1.00 96.94 235 ILE A CA 1
ATOM 1724 C C . ILE A 1 235 ? 5.609 -4.564 -2.612 1.00 96.94 235 ILE A C 1
ATOM 1726 O O . ILE A 1 235 ? 5.436 -3.356 -2.796 1.00 96.94 235 ILE A O 1
ATOM 1730 N N . GLU A 1 236 ? 6.767 -5.160 -2.875 1.00 97.88 236 GLU A N 1
ATOM 1731 C CA . GLU A 1 236 ? 7.989 -4.421 -3.195 1.00 97.88 236 GLU A CA 1
ATOM 1732 C C . GLU A 1 236 ? 8.696 -5.047 -4.384 1.00 97.88 236 GLU A C 1
ATOM 1734 O O . GLU A 1 236 ? 8.847 -6.264 -4.424 1.00 97.88 236 GLU A O 1
ATOM 1739 N N . GLY A 1 237 ? 9.167 -4.213 -5.310 1.00 96.94 237 GLY A N 1
ATOM 1740 C CA . GLY A 1 237 ? 10.120 -4.611 -6.340 1.00 96.94 237 GLY A CA 1
ATOM 1741 C C . GLY A 1 237 ? 11.552 -4.473 -5.836 1.00 96.94 237 GLY A C 1
ATOM 1742 O O . GLY A 1 237 ? 11.822 -3.695 -4.926 1.00 96.94 237 GLY A O 1
ATOM 1743 N N . ASN A 1 238 ? 12.475 -5.208 -6.442 1.00 96.31 238 ASN A N 1
ATOM 1744 C CA . ASN A 1 238 ? 13.894 -5.243 -6.101 1.00 96.31 238 ASN A CA 1
ATOM 1745 C C . ASN A 1 238 ? 14.192 -5.544 -4.620 1.00 96.31 238 ASN A C 1
ATOM 1747 O O . ASN A 1 238 ? 15.177 -5.068 -4.057 1.00 96.31 238 ASN A O 1
ATOM 1751 N N . THR A 1 239 ? 13.326 -6.314 -3.956 1.00 91.44 239 THR A N 1
ATOM 1752 C CA . THR A 1 239 ? 13.565 -6.785 -2.588 1.00 91.44 239 THR A CA 1
ATOM 1753 C C . THR A 1 239 ? 14.165 -8.185 -2.670 1.00 91.44 239 THR A C 1
ATOM 1755 O O . THR A 1 239 ? 13.471 -9.143 -2.990 1.00 91.44 239 THR A O 1
ATOM 1758 N N . SER A 1 240 ? 15.472 -8.331 -2.430 1.00 93.25 240 SER A N 1
ATOM 1759 C CA . SER A 1 240 ? 16.195 -9.584 -2.739 1.00 93.25 240 SER A CA 1
ATOM 1760 C C . SER A 1 240 ? 16.044 -9.995 -4.220 1.00 93.25 240 SER A C 1
ATOM 1762 O O . SER A 1 240 ? 15.671 -11.139 -4.515 1.00 93.25 240 SER A O 1
ATOM 1764 N N . ASP A 1 241 ? 16.264 -9.023 -5.116 1.00 95.12 241 ASP A N 1
ATOM 1765 C CA . ASP A 1 241 ? 16.281 -9.135 -6.586 1.00 95.12 241 ASP A CA 1
ATOM 1766 C C . ASP A 1 241 ? 14.982 -9.693 -7.200 1.00 95.12 241 ASP A C 1
ATOM 1768 O O . ASP A 1 241 ? 14.966 -10.331 -8.261 1.00 95.12 241 ASP A O 1
ATOM 1772 N N . ARG A 1 242 ? 13.857 -9.478 -6.506 1.00 95.31 242 ARG A N 1
ATOM 1773 C CA . ARG A 1 242 ? 12.523 -9.933 -6.916 1.00 95.31 242 ARG A CA 1
ATOM 1774 C C . ARG A 1 242 ? 11.407 -9.018 -6.432 1.00 95.31 242 ARG A C 1
ATOM 1776 O O . ARG A 1 242 ? 11.613 -8.145 -5.590 1.00 95.31 242 ARG A O 1
ATOM 1783 N N . VAL A 1 243 ? 10.212 -9.271 -6.951 1.00 96.56 243 VAL A N 1
ATOM 1784 C CA . VAL A 1 243 ? 8.955 -8.768 -6.412 1.00 96.56 243 VAL A CA 1
ATOM 1785 C C . VAL A 1 243 ? 8.487 -9.707 -5.303 1.00 96.56 243 VAL A C 1
ATOM 1787 O O . VAL A 1 243 ? 8.262 -10.893 -5.554 1.00 96.56 243 VAL A O 1
ATOM 1790 N N . ALA A 1 244 ? 8.342 -9.203 -4.079 1.00 89.81 244 ALA A N 1
ATOM 1791 C CA . ALA A 1 244 ? 7.851 -10.002 -2.958 1.00 89.81 244 ALA A CA 1
ATOM 1792 C C . ALA A 1 244 ? 7.101 -9.165 -1.922 1.00 89.81 244 ALA A C 1
ATOM 1794 O O . ALA A 1 244 ? 7.334 -7.961 -1.772 1.00 89.81 244 ALA A O 1
ATOM 1795 N N . ARG A 1 245 ? 6.214 -9.832 -1.179 1.00 93.00 245 ARG A N 1
ATOM 1796 C CA . ARG A 1 245 ? 5.581 -9.250 0.001 1.00 93.00 245 ARG A CA 1
ATOM 1797 C C . ARG A 1 245 ? 6.553 -9.191 1.175 1.00 93.00 245 ARG A C 1
ATOM 1799 O O . ARG A 1 245 ? 7.365 -10.098 1.368 1.00 93.00 245 ARG A O 1
ATOM 1806 N N . ARG A 1 246 ? 6.441 -8.143 1.988 1.00 92.44 246 ARG A N 1
ATOM 1807 C CA . ARG A 1 246 ? 7.194 -7.977 3.238 1.00 92.44 246 ARG A CA 1
ATOM 1808 C C . ARG A 1 246 ? 6.276 -7.487 4.353 1.00 92.44 246 ARG A C 1
ATOM 1810 O O . ARG A 1 246 ? 5.231 -6.894 4.095 1.00 92.44 246 ARG A O 1
ATOM 1817 N N . THR A 1 247 ? 6.704 -7.719 5.588 1.00 91.56 247 THR A N 1
ATOM 1818 C CA . THR A 1 247 ? 6.087 -7.156 6.790 1.00 91.56 247 THR A CA 1
ATOM 1819 C C . THR A 1 247 ? 7.140 -6.356 7.537 1.00 91.56 247 THR A C 1
ATOM 1821 O O . THR A 1 247 ? 8.262 -6.823 7.729 1.00 91.56 247 THR A O 1
ATOM 1824 N N . HIS A 1 248 ? 6.775 -5.150 7.960 1.00 93.19 248 HIS A N 1
ATOM 1825 C CA . HIS A 1 248 ? 7.679 -4.174 8.556 1.00 93.19 248 HIS A CA 1
ATOM 1826 C C . HIS A 1 248 ? 7.096 -3.578 9.830 1.00 93.19 248 HIS A C 1
ATOM 1828 O O . HIS A 1 248 ? 5.883 -3.494 10.006 1.00 93.19 248 HIS A O 1
ATOM 1834 N N . SER A 1 249 ? 7.976 -3.114 10.715 1.00 91.38 249 SER A N 1
ATOM 1835 C CA . SER A 1 249 ? 7.589 -2.372 11.913 1.00 91.38 249 SER A CA 1
ATOM 1836 C C . SER A 1 249 ? 7.653 -0.868 11.667 1.00 91.38 249 SER A C 1
ATOM 1838 O O . SER A 1 249 ? 8.608 -0.362 11.068 1.00 91.38 249 SER A O 1
ATOM 1840 N N . PHE A 1 250 ? 6.684 -0.132 12.215 1.00 87.81 250 PHE A N 1
ATOM 1841 C CA . PHE A 1 250 ? 6.733 1.328 12.241 1.00 87.81 250 PHE A CA 1
ATOM 1842 C C . PHE A 1 250 ? 7.882 1.895 13.093 1.00 87.81 250 PHE A C 1
ATOM 1844 O O . PHE A 1 250 ? 8.245 3.060 12.931 1.00 87.81 250 PHE A O 1
ATOM 1851 N N . SER A 1 251 ? 8.464 1.087 13.982 1.00 86.88 251 SER A N 1
ATOM 1852 C CA . SER A 1 251 ? 9.571 1.476 14.864 1.00 86.88 251 SER A CA 1
ATOM 1853 C C . SER A 1 251 ? 10.949 1.374 14.202 1.00 86.88 251 SER A C 1
ATOM 1855 O O . SER A 1 251 ? 11.957 1.631 14.851 1.00 86.88 251 SER A O 1
ATOM 1857 N N . SER A 1 252 ? 11.026 0.988 12.924 1.00 86.94 252 SER A N 1
ATOM 1858 C CA . SER A 1 252 ? 12.300 0.909 12.207 1.00 86.94 252 SER A CA 1
ATOM 1859 C C . SER A 1 252 ? 12.936 2.289 12.030 1.00 86.94 252 SER A C 1
ATOM 1861 O O . SER A 1 252 ? 12.333 3.192 11.451 1.00 86.94 252 SER A O 1
ATOM 1863 N N . ASN A 1 253 ? 14.205 2.420 12.424 1.00 85.44 253 ASN A N 1
ATOM 1864 C CA . ASN A 1 253 ? 14.994 3.646 12.244 1.00 85.44 253 ASN A CA 1
ATOM 1865 C C . ASN A 1 253 ? 15.265 3.988 10.767 1.00 85.44 253 ASN A C 1
ATOM 1867 O O . ASN A 1 253 ? 15.719 5.086 10.463 1.00 85.44 253 ASN A O 1
ATOM 1871 N N . GLN A 1 254 ? 15.010 3.052 9.848 1.00 89.69 254 GLN A N 1
ATOM 1872 C CA . GLN A 1 254 ? 15.172 3.255 8.406 1.00 89.69 254 GLN A CA 1
ATOM 1873 C C . GLN A 1 254 ? 13.917 3.845 7.758 1.00 89.69 254 GLN A C 1
ATOM 1875 O O . GLN A 1 254 ? 13.979 4.343 6.633 1.00 89.69 254 GLN A O 1
ATOM 1880 N N . LEU A 1 255 ? 12.767 3.764 8.435 1.00 95.50 255 LEU A N 1
ATOM 1881 C CA . LEU A 1 255 ? 11.490 4.223 7.909 1.00 95.50 255 LEU A CA 1
ATOM 1882 C C . LEU A 1 255 ? 11.466 5.753 7.885 1.00 95.50 255 LEU A C 1
ATOM 1884 O O . LEU A 1 255 ? 11.502 6.412 8.921 1.00 95.50 255 LEU A O 1
ATOM 1888 N N . THR A 1 256 ? 11.391 6.327 6.687 1.00 96.81 256 THR A N 1
ATOM 1889 C CA . THR A 1 256 ? 11.331 7.781 6.493 1.00 96.81 256 THR A CA 1
ATOM 1890 C C . THR A 1 256 ? 9.893 8.288 6.563 1.00 96.81 256 THR A C 1
ATOM 1892 O O . THR A 1 256 ? 9.612 9.299 7.212 1.00 96.81 256 THR A O 1
ATOM 1895 N N . GLY A 1 257 ? 8.967 7.588 5.911 1.00 97.25 257 GLY A N 1
ATOM 1896 C CA . GLY A 1 257 ? 7.560 7.971 5.865 1.00 97.25 257 GLY A CA 1
ATOM 1897 C C . GLY A 1 257 ? 6.821 7.338 4.696 1.00 97.25 257 GLY A C 1
ATOM 1898 O O . GLY A 1 257 ? 7.278 6.354 4.117 1.00 97.25 257 GLY A O 1
ATOM 1899 N N . PHE A 1 258 ? 5.680 7.929 4.368 1.00 97.81 258 PHE A N 1
ATOM 1900 C CA . PHE A 1 258 ? 4.714 7.430 3.403 1.00 97.81 258 PHE A CA 1
ATOM 1901 C C . PHE A 1 258 ? 4.345 8.555 2.437 1.00 97.81 258 PHE A C 1
ATOM 1903 O O . PHE A 1 258 ? 4.066 9.678 2.867 1.00 97.81 258 PHE A O 1
ATOM 1910 N N . VAL A 1 259 ? 4.361 8.260 1.139 1.00 97.31 259 VAL A N 1
ATOM 1911 C CA . VAL A 1 259 ? 3.934 9.174 0.077 1.00 97.31 259 VAL A CA 1
ATOM 1912 C C . VAL A 1 259 ? 2.606 8.692 -0.487 1.00 97.31 259 VAL A C 1
ATOM 1914 O O . VAL A 1 259 ? 2.501 7.569 -0.971 1.00 97.31 259 VAL A O 1
ATOM 1917 N N . ARG A 1 260 ? 1.588 9.545 -0.451 1.00 93.00 260 ARG A N 1
ATOM 1918 C CA . ARG A 1 260 ? 0.256 9.226 -0.961 1.00 93.00 260 ARG A CA 1
ATOM 1919 C C . ARG A 1 260 ? 0.132 9.595 -2.432 1.00 93.00 260 ARG A C 1
ATOM 1921 O O . ARG A 1 260 ? 0.231 10.772 -2.788 1.00 93.00 260 ARG A O 1
ATOM 1928 N N . GLY A 1 261 ? -0.141 8.599 -3.275 1.00 77.88 261 GLY A N 1
ATOM 1929 C CA . GLY A 1 261 ? -0.562 8.832 -4.656 1.00 77.88 261 GLY A CA 1
ATOM 1930 C C . GLY A 1 261 ? -1.949 9.484 -4.727 1.00 77.88 261 GLY A C 1
ATOM 1931 O O . GLY A 1 261 ? -2.699 9.457 -3.752 1.00 77.88 261 GLY A O 1
ATOM 1932 N N . ARG A 1 262 ? -2.304 10.115 -5.854 1.00 69.38 262 ARG A N 1
ATOM 1933 C CA . ARG A 1 262 ? -3.618 10.763 -6.014 1.00 69.38 262 ARG A CA 1
ATOM 1934 C C . ARG A 1 262 ? -4.743 9.730 -5.839 1.00 69.38 262 ARG A C 1
ATOM 1936 O O . ARG A 1 262 ? -4.914 8.836 -6.655 1.00 69.38 262 ARG A O 1
ATOM 1943 N N . GLY A 1 263 ? -5.545 9.900 -4.795 1.00 48.09 263 GLY A N 1
ATOM 1944 C CA . GLY A 1 263 ? -6.918 9.414 -4.719 1.00 48.09 263 GLY A CA 1
ATOM 1945 C C . GLY A 1 263 ? -7.806 10.647 -4.651 1.00 48.09 263 GLY A C 1
ATOM 1946 O O . GLY A 1 263 ? -7.465 11.581 -3.931 1.00 48.09 263 GLY A O 1
ATOM 1947 N N . THR A 1 264 ? -8.861 10.692 -5.460 1.00 32.09 264 THR A N 1
ATOM 1948 C CA . THR A 1 264 ? -9.873 11.761 -5.479 1.00 32.09 264 THR A CA 1
ATOM 1949 C C . THR A 1 264 ? -10.196 12.264 -4.068 1.00 32.09 264 THR A C 1
ATOM 1951 O O . THR A 1 264 ? -10.527 11.450 -3.203 1.00 32.09 264 THR A O 1
ATOM 1954 N N . PHE A 1 265 ? -10.052 13.578 -3.865 1.00 32.44 265 PHE A N 1
ATOM 1955 C CA . PHE A 1 265 ? -10.552 14.295 -2.690 1.00 32.44 265 PHE A CA 1
ATOM 1956 C C . PHE A 1 265 ? -12.078 14.370 -2.723 1.00 32.44 265 PHE A C 1
ATOM 1958 O O . PHE A 1 265 ? -12.621 14.479 -3.849 1.00 32.44 265 PHE A O 1
#

pLDDT: mean 81.5, std 17.53, range [32.06, 98.31]

Radius of gyration: 21.48 Å; chains: 1; bounding box: 64×37×53 Å

Sequence (265 aa):
SKSAGQSGRFAIRGRLGQPAEIDRMEIEVAGLSVAGDLVLTADGGFDGARFGTARLGDWFDGQVELIGRGKGQPVGVGVTGGRLDLRRATFGTGGGNGGGPISNFNAANLPNGRISGSGQGVDAVNWALTQEGVSERNNPGTVRAYSRGAWQSWCADFVSTAYERTGGSPWGHQSSVQGILDWGRRNPGHFQSANQARQNPGSLKVGDVVVWKQNGKSHVGLLTGVNPNGTFNTIEGNTSDRVARRTHSFSSNQLTGFVRGRGTF

Secondary structure (DSSP, 8-state):
-PPTT---EEEEEEE-SSSPEEEEEEEEETTEEEEEEEEE-TTS-EEEEEEEEEEETTTEEEEEEEE--STTSPPEEEEEEEEE-GGG-------SS---------TT--TTS-----SHHHHHHHHHHHTTT-BTTT-HHHHHHHTTT--S--HHHHHHHHHHTTT--TT-S---HHHHHHHHHHSTTSEEEHHHHHH-GGG--TT-EEEEEETTEEEEEEEEEE-TTSEEEEEESSSSSB-EEEEEETT-TTEEEEE------